Protein AF-A0A165XSY1-F1 (afdb_monomer_lite)

Foldseek 3Di:
DDCPDPVNVVVVLVVLQVVLQVLLVVLLVLLLVLVVLVVVLVDPPDDPVRNVVSLVVNVVSVVVNVVSLVVNQVSQCVHVVRHDNDDPLVSNVCSVLVNSLCSHPVSVVVCPDPCSPSVNVVVVVVVVVVVVVVVVLVVVLVVLVVLVVVLVVLLVVLVVVLVVCVVPPVVVSVVSVVVSVVVVVVSVVVLVVQQVQQPDPPRDHDDRDDDDDPDPPPVPPPPPPPPPPPPPPPPPDDPDPDPPPVSVVVVVVVCVSCVVVVPPD

Secondary structure (DSSP, 8-state):
--TTSHHHHHHHHHHHHHHHHHHHHHHHHHHHHHHHHHHHHTSTT--HHHHHHHHHHHHHHHHHHHHHHHHHHHHGGGSSSPPPP--HHHHHHHHHTT--GGGSTTHHHHHTSGGGSHHHHHHHHHHHHHHHHHHHHHHHHHHHHHHHHHHHHHHHHHHHHHHHHHHH-HHHHHHHHHHHHHHHHHHHHHHHHHHHHHTSTT--SSPPPPPPP-----TTSTTS-----------------PPPHHHHHHHHHHHHHHTTTTT--

Radius of gyration: 30.16 Å; chains: 1; bounding box: 82×56×76 Å

Structure (mmCIF, N/CA/C/O backbone):
data_AF-A0A165XSY1-F1
#
_entry.id   AF-A0A165XSY1-F1
#
loop_
_atom_site.group_PDB
_atom_site.id
_atom_site.type_symbol
_atom_site.label_atom_id
_atom_site.label_alt_id
_atom_site.label_comp_id
_atom_site.label_asym_id
_atom_site.label_entity_id
_atom_site.label_seq_id
_atom_site.pdbx_PDB_ins_code
_atom_site.Cartn_x
_atom_site.Cartn_y
_atom_site.Cartn_z
_atom_site.occupancy
_atom_site.B_iso_or_equiv
_atom_site.auth_seq_id
_atom_site.auth_comp_id
_atom_site.auth_asym_id
_atom_site.auth_atom_id
_atom_site.pdbx_PDB_model_num
ATOM 1 N N . TRP A 1 1 ? -46.312 14.396 18.340 1.00 75.56 1 TRP A N 1
ATOM 2 C CA . TRP A 1 1 ? -44.886 14.422 18.707 1.00 75.56 1 TRP A CA 1
ATOM 3 C C . TRP A 1 1 ? -44.724 15.309 19.931 1.00 75.56 1 TRP A C 1
ATOM 5 O O . TRP A 1 1 ? -44.763 16.526 19.803 1.00 75.56 1 TRP A O 1
ATOM 15 N N . THR A 1 2 ? -44.671 14.715 21.119 1.00 87.44 2 THR A N 1
ATOM 16 C CA . THR A 1 2 ? -44.505 15.409 22.409 1.00 87.44 2 THR A CA 1
ATOM 17 C C . THR A 1 2 ? -43.244 14.872 23.085 1.00 87.44 2 THR A C 1
ATOM 19 O O . THR A 1 2 ? -43.001 13.675 22.951 1.00 87.44 2 THR A O 1
ATOM 22 N N . PRO A 1 3 ? -42.459 15.695 23.808 1.00 83.56 3 PRO A N 1
ATOM 23 C CA . PRO A 1 3 ? -41.222 15.246 24.461 1.00 83.56 3 PRO A CA 1
ATOM 24 C C . PRO A 1 3 ? -41.399 14.056 25.419 1.00 83.56 3 PRO A C 1
ATOM 26 O O . PRO A 1 3 ? -40.495 13.240 25.569 1.00 83.56 3 PRO A O 1
ATOM 29 N N . ASP A 1 4 ? -42.586 13.936 26.016 1.00 86.88 4 ASP A N 1
ATOM 30 C CA . ASP A 1 4 ? -42.941 12.862 26.950 1.00 86.88 4 ASP A CA 1
ATOM 31 C C . ASP A 1 4 ? -43.538 11.619 26.267 1.00 86.88 4 ASP A C 1
ATOM 33 O O . ASP A 1 4 ? -43.907 10.666 26.943 1.00 86.88 4 ASP A O 1
ATOM 37 N N . GLY A 1 5 ? -43.688 11.626 24.938 1.00 90.56 5 GLY A N 1
ATOM 38 C CA . GLY A 1 5 ? -44.188 10.463 24.205 1.00 90.56 5 GLY A CA 1
ATOM 39 C C . GLY A 1 5 ? -43.114 9.385 24.067 1.00 90.56 5 GLY A C 1
ATOM 40 O O . GLY A 1 5 ? -41.974 9.699 23.726 1.00 90.56 5 GLY A O 1
ATOM 41 N N . ASP A 1 6 ? -43.484 8.118 24.252 1.00 88.69 6 ASP A N 1
ATOM 42 C CA . ASP A 1 6 ? -42.556 6.982 24.139 1.00 88.69 6 ASP A CA 1
ATOM 43 C C . ASP A 1 6 ? -41.824 6.964 22.782 1.00 88.69 6 ASP A C 1
ATOM 45 O O . ASP A 1 6 ? -40.601 6.835 22.731 1.00 88.69 6 ASP A O 1
ATOM 49 N N . GLU A 1 7 ? -42.547 7.226 21.687 1.00 89.31 7 GLU A N 1
ATOM 50 C CA . GLU A 1 7 ? -41.990 7.312 20.325 1.00 89.31 7 GLU A CA 1
ATOM 51 C C . GLU A 1 7 ? -40.938 8.431 20.173 1.00 89.31 7 GLU A C 1
ATOM 53 O O . GLU A 1 7 ? -39.948 8.280 19.447 1.00 89.31 7 GLU A O 1
ATOM 58 N N . TYR A 1 8 ? -41.127 9.558 20.874 1.00 90.44 8 TYR A N 1
ATOM 59 C CA . TYR A 1 8 ? -40.177 10.674 20.881 1.00 90.44 8 TYR A CA 1
ATOM 60 C C . TYR A 1 8 ? -38.883 10.263 21.573 1.00 90.44 8 TYR A C 1
ATOM 62 O O . TYR A 1 8 ? -37.793 10.455 21.033 1.00 90.44 8 TYR A O 1
ATOM 70 N N . GLN A 1 9 ? -39.003 9.673 22.762 1.00 88.12 9 GLN A N 1
ATOM 71 C CA . GLN A 1 9 ? -37.856 9.253 23.559 1.00 88.12 9 GLN A CA 1
ATOM 72 C C . GLN A 1 9 ? -37.065 8.141 22.868 1.00 88.12 9 GLN A C 1
ATOM 74 O O . GLN A 1 9 ? -35.834 8.173 22.873 1.00 88.12 9 GLN A O 1
ATOM 79 N N . GLU A 1 10 ? -37.748 7.188 22.233 1.00 88.81 10 GLU A N 1
ATOM 80 C CA . GLU A 1 10 ? -37.107 6.143 21.435 1.00 88.81 10 GLU A CA 1
ATOM 81 C C . GLU A 1 10 ? -36.331 6.736 20.256 1.00 88.81 10 GLU A C 1
ATOM 83 O O . GLU A 1 10 ? -35.164 6.408 20.042 1.00 88.81 10 GLU A O 1
ATOM 88 N N . THR A 1 11 ? -36.922 7.696 19.548 1.00 89.12 11 THR A N 1
ATOM 89 C CA . THR A 1 11 ? -36.254 8.349 18.416 1.00 89.12 11 THR A CA 1
ATOM 90 C C . THR A 1 11 ? -35.050 9.175 18.856 1.00 89.12 11 THR A C 1
ATOM 92 O O . THR A 1 11 ? -34.009 9.127 18.205 1.00 89.12 11 THR A O 1
ATOM 95 N N . VAL A 1 12 ? -35.133 9.880 19.988 1.00 89.06 12 VAL A N 1
ATOM 96 C CA . VAL A 1 12 ? -33.980 10.592 20.565 1.00 89.06 12 VAL A CA 1
ATOM 97 C C . VAL A 1 12 ? -32.850 9.619 20.917 1.00 89.06 12 VAL A C 1
ATOM 99 O O . VAL A 1 12 ? -31.692 9.903 20.611 1.00 89.06 12 VAL A O 1
ATOM 102 N N . LYS A 1 13 ? -33.160 8.446 21.488 1.00 88.25 13 LYS A N 1
ATOM 103 C CA . LYS A 1 13 ? -32.152 7.401 21.748 1.00 88.25 13 LYS A CA 1
ATOM 104 C C . LYS A 1 13 ? -31.487 6.927 20.456 1.00 88.25 13 LYS A C 1
ATOM 106 O O . LYS A 1 13 ? -30.262 6.848 20.402 1.00 88.25 13 LYS A O 1
ATOM 111 N N . LEU A 1 14 ? -32.269 6.660 19.410 1.00 89.00 14 LEU A N 1
ATOM 112 C CA . LEU A 1 14 ? -31.742 6.243 18.107 1.00 89.00 14 LEU A CA 1
ATOM 113 C C . LEU A 1 14 ? -30.848 7.316 17.474 1.00 89.00 14 LEU A C 1
ATOM 115 O O . LEU A 1 14 ? -29.783 6.991 16.948 1.00 89.00 14 LEU A O 1
ATOM 119 N N . ILE A 1 15 ? -31.240 8.591 17.565 1.00 90.44 15 ILE A N 1
ATOM 120 C CA . ILE A 1 15 ? -30.429 9.716 17.082 1.00 90.44 15 ILE A CA 1
ATOM 121 C C . ILE A 1 15 ? -29.093 9.760 17.829 1.00 90.44 15 ILE A C 1
ATOM 123 O O . ILE A 1 15 ? -28.052 9.784 17.174 1.00 90.44 15 ILE A O 1
ATOM 127 N N . ASN A 1 16 ? -29.104 9.672 19.162 1.00 89.69 16 ASN A N 1
ATOM 128 C CA . ASN A 1 16 ? -27.885 9.689 19.978 1.00 89.69 16 ASN A CA 1
ATOM 129 C C . ASN A 1 16 ? -26.934 8.531 19.640 1.00 89.69 16 ASN A C 1
ATOM 131 O O . ASN A 1 16 ? -25.722 8.732 19.552 1.00 89.69 16 ASN A O 1
ATOM 135 N N . ILE A 1 17 ? -27.478 7.330 19.421 1.00 90.06 17 ILE A N 1
ATOM 136 C CA . ILE A 1 17 ? -26.704 6.157 18.995 1.00 90.06 17 ILE A CA 1
ATOM 137 C C . ILE A 1 17 ? -26.086 6.400 17.613 1.00 90.06 17 ILE A C 1
ATOM 139 O O . ILE A 1 17 ? -24.896 6.156 17.407 1.00 90.06 17 ILE A O 1
ATOM 143 N N . SER A 1 18 ? -26.873 6.920 16.667 1.00 90.75 18 SER A N 1
ATOM 144 C CA . SER A 1 18 ? -26.402 7.187 15.305 1.00 90.75 18 SER A CA 1
ATOM 145 C C . SER A 1 18 ? -25.325 8.274 15.254 1.00 90.75 18 SER A C 1
ATOM 147 O O . SER A 1 18 ? -24.350 8.149 14.511 1.00 90.75 18 SER A O 1
ATOM 149 N N . GLU A 1 19 ? -25.466 9.323 16.069 1.00 92.81 19 GLU A N 1
ATOM 150 C CA . GLU A 1 19 ? -24.489 10.401 16.179 1.00 92.81 19 GLU A CA 1
ATOM 151 C C . GLU A 1 19 ? -23.178 9.871 16.757 1.00 92.81 19 GLU A C 1
ATOM 153 O O . GLU A 1 19 ? -22.105 10.143 16.212 1.00 92.81 19 GLU A O 1
ATOM 158 N N . PHE A 1 20 ? -23.261 9.056 17.808 1.00 92.75 20 PHE A N 1
ATOM 159 C CA . PHE A 1 20 ? -22.101 8.412 18.403 1.00 92.75 20 PHE A CA 1
ATOM 160 C C . PHE A 1 20 ? -21.377 7.491 17.411 1.00 92.75 20 PHE A C 1
ATOM 162 O O . PHE A 1 20 ? -20.168 7.634 17.214 1.00 92.75 20 PHE A O 1
ATOM 169 N N . ASP A 1 21 ? -22.097 6.615 16.706 1.00 90.50 21 ASP A N 1
ATOM 170 C CA . ASP A 1 21 ? -21.505 5.724 15.699 1.00 90.50 21 ASP A CA 1
ATOM 171 C C . ASP A 1 21 ? -20.866 6.488 14.533 1.00 90.50 21 ASP A C 1
ATOM 173 O O . ASP A 1 21 ? -19.813 6.093 14.012 1.00 90.50 21 ASP A O 1
ATOM 177 N N . LEU A 1 22 ? -21.467 7.612 14.133 1.00 93.25 22 LEU A N 1
ATOM 178 C CA . LEU A 1 22 ? -20.903 8.499 13.122 1.00 93.25 22 LEU A CA 1
ATOM 179 C C . LEU A 1 22 ? -19.602 9.142 13.610 1.00 93.25 22 LEU A C 1
ATOM 181 O O . LEU A 1 22 ? -18.645 9.239 12.837 1.00 93.25 22 LEU A O 1
ATOM 185 N N . VAL A 1 23 ? -19.549 9.578 14.870 1.00 94.62 23 VAL A N 1
ATOM 186 C CA . VAL A 1 23 ? -18.329 10.126 15.477 1.00 94.62 23 VAL A CA 1
ATOM 187 C C . VAL A 1 23 ? -17.239 9.062 15.542 1.00 94.62 23 VAL A C 1
ATOM 189 O O . VAL A 1 23 ? -16.130 9.342 15.095 1.00 94.62 23 VAL A O 1
ATOM 192 N N . VAL A 1 24 ? -17.547 7.838 15.984 1.00 92.31 24 VAL A N 1
ATOM 193 C CA . VAL A 1 24 ? -16.589 6.716 16.004 1.00 92.31 24 VAL A CA 1
ATOM 194 C C . VAL A 1 24 ? -16.063 6.408 14.600 1.00 92.31 24 VAL A C 1
ATOM 196 O O . VAL A 1 24 ? -14.858 6.265 14.411 1.00 92.31 24 VAL A O 1
ATOM 199 N N . THR A 1 25 ? -16.936 6.377 13.590 1.00 91.31 25 THR A N 1
ATOM 200 C CA . THR A 1 25 ? -16.536 6.125 12.193 1.00 91.31 25 THR A CA 1
ATOM 201 C C . THR A 1 25 ? -15.627 7.232 11.649 1.00 91.31 25 THR A C 1
ATOM 203 O O . THR A 1 25 ? -14.637 6.961 10.970 1.00 91.31 25 THR A O 1
ATOM 206 N N . LYS A 1 26 ? -15.937 8.498 11.950 1.00 94.12 26 LYS A N 1
ATOM 207 C CA . LYS A 1 26 ? -15.093 9.638 11.560 1.00 94.12 26 LYS A CA 1
ATOM 208 C C . LYS A 1 26 ? -13.753 9.623 12.286 1.00 94.12 26 LYS A C 1
ATOM 210 O O . LYS A 1 26 ? -12.743 9.970 11.680 1.00 94.12 26 LYS A O 1
ATOM 215 N N . LEU A 1 27 ? -13.752 9.231 13.558 1.00 93.12 27 LEU A N 1
ATOM 216 C CA . LEU A 1 27 ? -12.552 9.105 14.375 1.00 93.12 27 LEU A CA 1
ATOM 217 C C . LEU A 1 27 ? -11.615 8.038 13.798 1.00 93.12 27 LEU A C 1
ATOM 219 O O . LEU A 1 27 ? -10.447 8.326 13.558 1.00 93.12 27 LEU A O 1
ATOM 223 N N . GLU A 1 28 ? -12.151 6.859 13.476 1.00 90.44 28 GLU A N 1
ATOM 224 C CA . GLU A 1 28 ? -11.435 5.773 12.797 1.00 90.44 28 GLU A CA 1
ATOM 225 C C . GLU A 1 28 ? -10.801 6.250 11.483 1.00 90.44 28 GLU A C 1
ATOM 227 O O . GLU A 1 28 ? -9.592 6.118 11.286 1.00 90.44 28 GLU A O 1
ATOM 232 N N . ALA A 1 29 ? -11.587 6.881 10.607 1.00 90.38 29 ALA A N 1
ATOM 233 C CA . ALA A 1 29 ? -11.089 7.381 9.327 1.00 90.38 29 ALA A CA 1
ATOM 234 C C . ALA A 1 29 ? -9.991 8.449 9.493 1.00 90.38 29 ALA A C 1
ATOM 236 O O . ALA A 1 29 ? -9.006 8.439 8.752 1.00 90.38 29 ALA A O 1
ATOM 237 N N . ALA A 1 30 ? -10.136 9.355 10.465 1.00 91.88 30 ALA A N 1
ATOM 238 C CA . ALA A 1 30 ? -9.141 10.385 10.755 1.00 91.88 30 ALA A CA 1
ATOM 239 C C . ALA A 1 30 ? -7.828 9.783 11.279 1.00 91.88 30 ALA A C 1
ATOM 241 O O . ALA A 1 30 ? -6.757 10.192 10.832 1.00 91.88 30 ALA A O 1
ATOM 242 N N . CYS A 1 31 ? -7.903 8.789 12.169 1.00 89.62 31 CYS A N 1
ATOM 243 C CA . CYS A 1 31 ? -6.742 8.049 12.660 1.00 89.62 31 CYS A CA 1
ATOM 244 C C . CYS A 1 31 ? -6.001 7.325 11.532 1.00 89.62 31 CYS A C 1
ATOM 246 O O . CYS A 1 31 ? -4.784 7.446 11.419 1.00 89.62 31 CYS A O 1
ATOM 248 N N . VAL A 1 32 ? -6.727 6.593 10.683 1.00 86.56 32 VAL A N 1
ATOM 249 C CA . VAL A 1 32 ? -6.137 5.842 9.564 1.00 86.56 32 VAL A CA 1
ATOM 250 C C . VAL A 1 32 ? -5.464 6.788 8.570 1.00 86.56 32 VAL A C 1
ATOM 252 O O . VAL A 1 32 ? -4.333 6.538 8.160 1.00 86.56 32 VAL A O 1
ATOM 255 N N . ALA A 1 33 ? -6.116 7.901 8.215 1.00 88.44 33 ALA A N 1
ATOM 256 C CA . ALA A 1 33 ? -5.520 8.912 7.343 1.00 88.44 33 ALA A CA 1
ATOM 257 C C . ALA A 1 33 ? -4.227 9.484 7.947 1.00 88.44 33 ALA A C 1
ATOM 259 O O . ALA A 1 33 ? -3.193 9.503 7.282 1.00 88.44 33 ALA A O 1
ATOM 260 N N . HIS A 1 34 ? -4.270 9.851 9.230 1.00 86.81 34 HIS A N 1
ATOM 261 C CA . HIS A 1 34 ? -3.111 10.364 9.950 1.00 86.81 34 HIS A CA 1
ATOM 262 C C . HIS A 1 34 ? -1.932 9.379 9.924 1.00 86.81 34 HIS A C 1
ATOM 264 O O . HIS A 1 34 ? -0.831 9.772 9.550 1.00 86.81 34 HIS A O 1
ATOM 270 N N . LEU A 1 35 ? -2.163 8.091 10.213 1.00 84.94 35 LEU A N 1
ATOM 271 C CA . LEU A 1 35 ? -1.120 7.057 10.150 1.00 84.94 35 LEU A CA 1
ATOM 272 C C . LEU A 1 35 ? -0.511 6.921 8.746 1.00 84.94 35 LEU A C 1
ATOM 274 O O . LEU A 1 35 ? 0.707 6.833 8.617 1.00 84.94 35 LEU A O 1
ATOM 278 N N . ILE A 1 36 ? -1.334 6.952 7.692 1.00 84.12 36 ILE A N 1
ATOM 279 C CA . ILE A 1 36 ? -0.858 6.877 6.300 1.00 84.12 36 ILE A CA 1
ATOM 280 C C . ILE A 1 36 ? 0.013 8.086 5.939 1.00 84.12 36 ILE A C 1
ATOM 282 O O . ILE A 1 36 ? 0.969 7.965 5.179 1.00 84.12 36 ILE A O 1
ATOM 286 N N . GLU A 1 37 ? -0.313 9.275 6.434 1.00 86.12 37 GLU A N 1
ATOM 287 C CA . GLU A 1 37 ? 0.488 10.474 6.165 1.00 86.12 37 GLU A CA 1
ATOM 288 C C . GLU A 1 37 ? 1.800 10.493 6.921 1.00 86.12 37 GLU A C 1
ATOM 290 O O . GLU A 1 37 ? 2.806 10.915 6.357 1.00 86.12 37 GLU A O 1
AT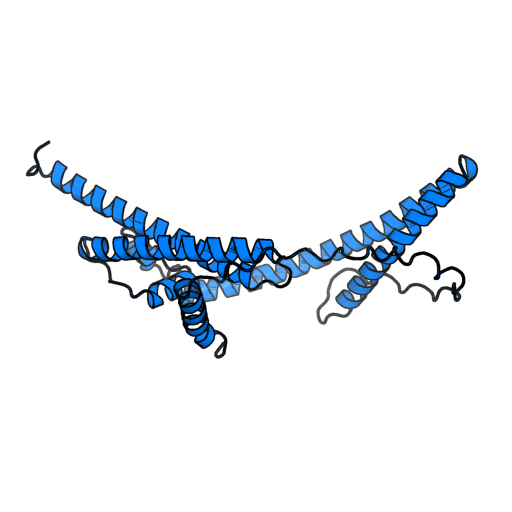OM 295 N N . MET A 1 38 ? 1.793 10.014 8.164 1.00 84.25 38 MET A N 1
ATOM 296 C CA . MET A 1 38 ? 3.021 9.822 8.925 1.00 84.25 38 MET A CA 1
ATOM 297 C C . MET A 1 38 ? 3.946 8.827 8.222 1.00 84.25 38 MET A C 1
ATOM 299 O O . MET A 1 38 ? 5.132 9.107 8.071 1.00 84.25 38 MET A O 1
ATOM 303 N N . ASP A 1 39 ? 3.401 7.719 7.716 1.00 83.94 39 ASP A N 1
ATOM 304 C CA . ASP A 1 39 ? 4.162 6.742 6.931 1.00 83.94 39 ASP A CA 1
ATOM 305 C C . ASP A 1 39 ? 4.746 7.380 5.658 1.00 83.94 39 ASP A C 1
ATOM 307 O O . ASP A 1 39 ? 5.935 7.248 5.372 1.00 83.94 39 ASP A O 1
ATOM 311 N N . LYS A 1 40 ? 3.951 8.193 4.947 1.00 82.31 40 LYS A N 1
ATOM 312 C CA . LYS A 1 40 ? 4.413 8.949 3.768 1.00 82.31 40 LYS A CA 1
ATOM 313 C C . LYS A 1 40 ? 5.521 9.951 4.076 1.00 82.31 40 LYS A C 1
ATOM 315 O O . LYS A 1 40 ? 6.388 10.149 3.227 1.00 82.31 40 LYS A O 1
ATOM 320 N N . LEU A 1 41 ? 5.505 10.581 5.251 1.00 78.75 41 LEU A N 1
ATOM 321 C CA . LEU A 1 41 ? 6.575 11.485 5.679 1.00 78.75 41 LEU A CA 1
ATOM 322 C C . LEU A 1 41 ? 7.900 10.728 5.872 1.00 78.75 41 LEU A C 1
ATOM 324 O O . LEU A 1 41 ? 8.962 11.273 5.576 1.00 78.75 41 LEU A O 1
ATOM 328 N N . GLY A 1 42 ? 7.830 9.467 6.314 1.00 71.44 42 GLY A N 1
ATOM 329 C CA . GLY A 1 42 ? 8.979 8.577 6.494 1.00 71.44 42 GLY A CA 1
ATOM 330 C C . GLY A 1 42 ? 9.546 7.968 5.203 1.00 71.44 42 GLY A C 1
ATOM 331 O O . GLY A 1 42 ? 10.609 7.346 5.242 1.00 71.44 42 GLY A O 1
ATOM 332 N N . LEU A 1 43 ? 8.886 8.138 4.049 1.00 70.12 43 LEU A N 1
ATOM 333 C CA . LEU A 1 43 ? 9.363 7.595 2.774 1.00 70.12 43 LEU A CA 1
ATOM 334 C C . LEU A 1 43 ? 10.535 8.416 2.217 1.00 70.12 43 LEU A C 1
ATOM 336 O O . LEU A 1 43 ? 10.412 9.601 1.894 1.00 70.12 43 LEU A O 1
ATOM 340 N N . ALA A 1 44 ? 11.674 7.751 2.013 1.00 52.44 44 ALA A N 1
ATOM 341 C CA . ALA A 1 44 ? 12.779 8.309 1.244 1.00 52.44 44 ALA A CA 1
ATOM 342 C C . ALA A 1 44 ? 12.324 8.562 -0.206 1.00 52.44 44 ALA A C 1
ATOM 344 O O . ALA A 1 44 ? 11.778 7.652 -0.832 1.00 52.44 44 ALA A O 1
ATOM 345 N N . ARG A 1 45 ? 12.619 9.765 -0.737 1.00 61.16 45 ARG A N 1
ATOM 346 C CA . ARG A 1 45 ? 12.274 10.308 -2.082 1.00 61.16 45 ARG A CA 1
ATOM 347 C C . ARG A 1 45 ? 11.062 11.251 -2.182 1.00 61.16 45 ARG A C 1
ATOM 349 O O . ARG A 1 45 ? 10.604 11.498 -3.291 1.00 61.16 45 ARG A O 1
ATOM 356 N N . THR A 1 46 ? 10.585 11.840 -1.088 1.00 70.81 46 THR A N 1
ATOM 357 C CA . THR A 1 46 ? 9.653 12.983 -1.167 1.00 70.81 46 THR A CA 1
ATOM 358 C C . THR A 1 46 ? 10.418 14.287 -1.408 1.00 70.81 46 THR A C 1
ATOM 360 O O . THR A 1 46 ? 11.418 14.570 -0.736 1.00 70.81 46 THR A O 1
ATOM 363 N N . CYS A 1 47 ? 9.989 15.096 -2.382 1.00 83.62 47 CYS A N 1
ATOM 364 C CA . CYS A 1 47 ? 10.616 16.404 -2.595 1.00 83.62 47 CYS A CA 1
ATOM 365 C C . CYS A 1 47 ? 10.296 17.342 -1.413 1.00 83.62 47 CYS A C 1
ATOM 367 O O . CYS A 1 47 ? 9.384 17.095 -0.621 1.00 83.62 47 CYS A O 1
ATOM 369 N N . TYR A 1 48 ? 11.060 18.424 -1.236 1.00 83.81 48 TYR A N 1
ATOM 370 C CA . TYR A 1 48 ? 10.856 19.337 -0.099 1.00 83.81 48 TYR A CA 1
ATOM 371 C C . TYR A 1 48 ? 9.432 19.917 -0.056 1.00 83.81 48 TYR A C 1
ATOM 373 O O . TYR A 1 48 ? 8.811 19.954 1.006 1.00 83.81 48 TYR A O 1
ATOM 381 N N . HIS A 1 49 ? 8.882 20.287 -1.214 1.00 85.44 49 HIS A N 1
ATOM 382 C CA . HIS A 1 49 ? 7.521 20.811 -1.314 1.00 85.44 49 HIS A CA 1
ATOM 383 C C . HIS A 1 49 ? 6.463 19.788 -0.872 1.00 85.44 49 HIS A C 1
ATOM 385 O O . HIS A 1 49 ? 5.553 20.122 -0.116 1.00 85.44 49 HIS A O 1
ATOM 391 N N . GLU A 1 50 ? 6.607 18.525 -1.278 1.00 84.38 50 GLU A N 1
ATOM 392 C CA . GLU A 1 50 ? 5.721 17.443 -0.837 1.00 84.38 50 GLU A CA 1
ATOM 393 C C . GLU A 1 50 ? 5.798 17.233 0.672 1.00 84.38 50 GLU A C 1
ATOM 395 O O . GLU A 1 50 ? 4.757 17.119 1.317 1.00 84.38 50 GLU A O 1
ATOM 400 N N . ARG A 1 51 ? 7.004 17.253 1.255 1.00 85.38 51 ARG A N 1
ATOM 401 C CA . ARG A 1 51 ? 7.175 17.161 2.713 1.00 85.38 51 ARG A CA 1
ATOM 402 C C . ARG A 1 51 ? 6.446 18.288 3.436 1.00 85.38 51 ARG A C 1
ATOM 404 O O . ARG A 1 51 ? 5.721 18.017 4.384 1.00 85.38 51 ARG A O 1
ATOM 411 N N . GLN A 1 52 ? 6.545 19.521 2.944 1.00 87.12 52 GLN A N 1
ATOM 412 C CA . GLN A 1 52 ? 5.814 20.663 3.503 1.00 87.12 52 GLN A CA 1
ATOM 413 C C . GLN A 1 52 ? 4.291 20.488 3.421 1.00 87.12 52 GLN A C 1
ATOM 415 O O . GLN A 1 52 ? 3.572 20.755 4.388 1.00 87.12 52 GLN A O 1
ATOM 420 N N . LEU A 1 53 ? 3.776 20.007 2.285 1.00 88.44 53 LEU A N 1
ATOM 421 C CA . LEU A 1 53 ? 2.350 19.707 2.136 1.00 88.44 53 LEU A CA 1
ATOM 422 C C . LEU A 1 53 ? 1.902 18.600 3.094 1.00 88.44 53 LEU A C 1
ATOM 424 O O . LEU A 1 53 ? 0.842 18.733 3.708 1.00 88.44 53 LEU A O 1
ATOM 428 N N . ILE A 1 54 ? 2.704 17.543 3.249 1.00 85.62 54 ILE A N 1
ATOM 429 C CA . ILE A 1 54 ? 2.439 16.443 4.181 1.00 85.62 54 ILE A CA 1
ATOM 430 C C . ILE A 1 54 ? 2.414 16.965 5.620 1.00 85.62 54 ILE A C 1
ATOM 432 O O . ILE A 1 54 ? 1.427 16.726 6.310 1.00 85.62 54 ILE A O 1
ATOM 436 N N . SER A 1 55 ? 3.407 17.748 6.052 1.00 86.62 55 SER A N 1
ATOM 437 C CA . SER A 1 55 ? 3.444 18.341 7.398 1.00 86.62 55 SER A CA 1
ATOM 438 C C . SER A 1 55 ? 2.209 19.197 7.684 1.00 86.62 55 SER A C 1
ATOM 440 O O . SER A 1 55 ? 1.530 18.998 8.691 1.00 86.62 55 SER A O 1
ATOM 442 N N . LYS A 1 56 ? 1.823 20.081 6.753 1.00 88.50 56 LYS A N 1
ATOM 443 C CA . LYS A 1 56 ? 0.591 20.882 6.885 1.00 88.50 56 LYS A CA 1
ATOM 444 C C . LYS A 1 56 ? -0.655 20.002 6.985 1.00 88.50 56 LYS A C 1
ATOM 446 O O . LYS A 1 56 ? -1.595 20.326 7.716 1.00 88.50 56 LYS A O 1
ATOM 451 N N . ALA A 1 57 ? -0.691 18.902 6.239 1.00 87.81 57 ALA A N 1
ATOM 452 C CA . ALA A 1 57 ? -1.805 17.969 6.261 1.00 87.81 57 ALA A CA 1
ATOM 453 C C . ALA A 1 57 ? -1.886 17.202 7.594 1.00 87.81 57 ALA A C 1
ATOM 455 O O . ALA A 1 57 ? -2.981 17.096 8.153 1.00 87.81 57 ALA A O 1
ATOM 456 N N . ILE A 1 58 ? -0.737 16.789 8.143 1.00 88.25 58 ILE A N 1
ATOM 457 C CA . ILE A 1 58 ? -0.600 16.190 9.476 1.00 88.25 58 ILE A CA 1
ATOM 458 C C . ILE A 1 58 ? -1.146 17.152 10.533 1.00 88.25 58 ILE A C 1
ATOM 460 O O . ILE A 1 58 ? -2.054 16.772 11.269 1.00 88.25 58 ILE A O 1
ATOM 464 N N . THR A 1 59 ? -0.700 18.414 10.565 1.00 88.94 59 THR A N 1
ATOM 465 C CA . THR A 1 59 ? -1.176 19.418 11.539 1.00 88.94 59 THR A CA 1
ATOM 466 C C . THR A 1 59 ? -2.693 19.604 11.474 1.00 88.94 59 THR A C 1
ATOM 468 O O . THR A 1 59 ? -3.389 19.547 12.496 1.00 88.94 59 THR A O 1
ATOM 471 N N . ARG A 1 60 ? -3.242 19.770 10.261 1.00 89.56 60 ARG A N 1
ATOM 472 C CA . ARG A 1 60 ? -4.693 19.912 10.046 1.00 89.56 60 ARG A CA 1
ATOM 473 C C . ARG A 1 60 ? -5.459 18.702 10.570 1.00 89.56 60 ARG A C 1
ATOM 475 O O . ARG A 1 60 ? -6.463 18.870 11.263 1.00 89.56 60 ARG A O 1
ATOM 482 N N . ARG A 1 61 ? -4.984 17.492 10.276 1.00 87.00 61 ARG A N 1
ATOM 483 C CA . ARG A 1 61 ? -5.644 16.253 10.700 1.00 87.00 61 ARG A CA 1
ATOM 484 C C . ARG A 1 61 ? -5.487 15.976 12.181 1.00 87.00 61 ARG A C 1
ATOM 486 O O . ARG A 1 61 ? -6.469 15.556 12.776 1.00 87.00 61 ARG A O 1
ATOM 493 N N . THR A 1 62 ? -4.361 16.303 12.807 1.00 90.12 62 THR A N 1
ATOM 494 C CA . THR A 1 62 ? -4.212 16.242 14.270 1.00 90.12 62 THR A CA 1
ATOM 495 C C . THR A 1 62 ? -5.253 17.124 14.959 1.00 90.12 62 THR A C 1
ATOM 497 O O . THR A 1 62 ? -5.886 16.701 15.926 1.00 90.12 62 THR A O 1
ATOM 500 N N . ARG A 1 63 ? -5.512 18.328 14.427 1.00 91.31 63 ARG A N 1
ATOM 501 C CA . ARG A 1 63 ? -6.577 19.208 14.936 1.00 91.31 63 ARG A CA 1
ATOM 502 C C . ARG A 1 63 ? -7.968 18.596 14.760 1.00 91.31 63 ARG A C 1
ATOM 504 O O . ARG A 1 63 ? -8.759 18.615 15.700 1.00 91.31 63 ARG A O 1
ATOM 511 N N . THR A 1 64 ? -8.271 18.043 13.583 1.00 92.19 64 THR A N 1
ATOM 512 C CA . THR A 1 64 ? -9.537 17.325 13.341 1.00 92.19 64 THR A CA 1
ATOM 513 C C . THR A 1 64 ? -9.687 16.129 14.280 1.00 92.19 64 THR A C 1
ATOM 515 O O . THR A 1 64 ? -10.760 15.927 14.842 1.00 92.19 64 THR A O 1
ATOM 518 N N . LEU A 1 65 ? -8.614 15.365 14.478 1.00 90.94 65 LEU A N 1
ATOM 519 C CA . LEU A 1 65 ? -8.589 14.169 15.304 1.00 90.94 65 LEU A CA 1
ATOM 520 C C . LEU A 1 65 ? -8.878 14.502 16.768 1.00 90.94 65 LEU A C 1
ATOM 522 O O . LEU A 1 65 ? -9.745 13.870 17.361 1.00 90.94 65 LEU A O 1
ATOM 526 N N . ARG A 1 66 ? -8.238 15.541 17.321 1.00 92.19 66 ARG A N 1
ATOM 527 C CA . ARG A 1 66 ? -8.536 16.045 18.674 1.00 92.19 66 ARG A CA 1
ATOM 528 C C . ARG A 1 66 ? -9.995 16.472 18.814 1.00 92.19 66 ARG A C 1
ATOM 530 O O . ARG A 1 66 ? -10.674 16.015 19.719 1.00 92.19 66 ARG A O 1
ATOM 537 N N . ALA A 1 67 ? -10.516 17.245 17.861 1.00 94.19 67 ALA A N 1
ATOM 538 C CA . ALA A 1 67 ? -11.911 17.681 17.905 1.00 94.19 67 ALA A CA 1
ATOM 539 C C . ALA A 1 67 ? -12.914 16.510 17.837 1.00 94.19 67 ALA A C 1
ATOM 541 O O . ALA A 1 67 ? -13.966 16.551 18.473 1.00 94.19 67 ALA A O 1
ATOM 542 N N . LEU A 1 68 ? -12.618 15.467 17.054 1.00 94.62 68 LEU A N 1
ATOM 543 C CA . LEU A 1 68 ? -13.434 14.249 17.003 1.00 94.62 68 LEU A CA 1
ATOM 544 C C . LEU A 1 68 ? -13.313 13.427 18.287 1.00 94.62 68 LEU A C 1
ATOM 546 O O . LEU A 1 68 ? -14.306 12.873 18.751 1.00 94.62 68 LEU A O 1
ATOM 550 N N . PHE A 1 69 ? -12.119 13.371 18.864 1.00 94.50 69 PHE A N 1
ATOM 551 C CA . PHE A 1 69 ? -11.853 12.684 20.118 1.00 94.50 69 PHE A CA 1
ATOM 552 C C . PHE A 1 69 ? -12.579 13.340 21.299 1.00 94.50 69 PHE A C 1
ATOM 554 O O . PHE A 1 69 ? -13.223 12.639 22.075 1.00 94.50 69 PHE A O 1
ATOM 561 N N . ASP A 1 70 ? -12.592 14.671 21.377 1.00 94.69 70 ASP A N 1
ATOM 562 C CA . ASP A 1 70 ? -13.354 15.409 22.392 1.00 94.69 70 ASP A CA 1
ATOM 563 C C . ASP A 1 70 ? -14.861 15.143 22.254 1.00 94.69 70 ASP A C 1
ATOM 565 O O . ASP A 1 70 ? -15.563 14.900 23.237 1.00 94.69 70 ASP A O 1
ATOM 569 N N . LYS A 1 71 ? -15.375 15.110 21.015 1.00 94.69 71 LYS A N 1
ATOM 570 C CA . LYS A 1 71 ? -16.770 14.720 20.749 1.00 94.69 71 LYS A CA 1
ATOM 571 C C . LYS A 1 71 ? -17.061 13.294 21.201 1.00 94.69 71 LYS A C 1
ATOM 573 O O . LYS A 1 71 ? -18.103 13.062 21.805 1.00 94.69 71 LYS A O 1
ATOM 578 N N . TYR A 1 72 ? -16.152 12.356 20.936 1.00 94.31 72 TYR A N 1
ATOM 579 C CA . TYR A 1 72 ? -16.276 10.984 21.419 1.00 94.31 72 TYR A CA 1
ATOM 580 C C . TYR A 1 72 ? -16.347 10.943 22.951 1.00 94.31 72 TYR A C 1
ATOM 582 O O . TYR A 1 72 ? -17.274 10.340 23.486 1.00 94.31 72 TYR A O 1
ATOM 590 N N . GLN A 1 73 ? -15.437 11.622 23.658 1.00 93.38 73 GLN A N 1
ATOM 591 C CA . GLN A 1 73 ? -15.429 11.645 25.126 1.00 93.38 73 GLN A CA 1
ATOM 592 C C . GLN A 1 73 ? -16.715 12.230 25.720 1.00 93.38 73 GLN A C 1
ATOM 594 O O . GLN A 1 73 ? -17.187 11.738 26.739 1.00 93.38 73 GLN A O 1
ATOM 599 N N . ASN A 1 74 ? -17.311 13.234 25.071 1.00 94.06 74 ASN A N 1
ATOM 600 C CA . ASN A 1 74 ? -18.575 13.825 25.516 1.00 94.06 74 ASN A CA 1
ATOM 601 C C . ASN A 1 74 ? -19.782 12.903 25.278 1.00 94.06 74 ASN A C 1
ATOM 603 O O . ASN A 1 74 ? -20.698 12.864 26.096 1.00 94.06 74 ASN A O 1
ATOM 607 N N . LEU A 1 75 ? -19.798 12.167 24.162 1.00 92.56 75 LEU A N 1
ATOM 608 C CA . LEU A 1 75 ? -20.918 11.295 23.792 1.00 92.56 75 LEU A CA 1
ATOM 609 C C . LEU A 1 75 ? -20.842 9.904 24.434 1.00 92.56 75 LEU A C 1
ATOM 611 O O . LEU A 1 75 ? -21.882 9.275 24.627 1.00 92.56 75 LEU A O 1
ATOM 615 N N . ALA A 1 76 ? -19.644 9.418 24.766 1.00 91.56 76 ALA A N 1
ATOM 616 C CA . ALA A 1 76 ? -19.417 8.078 25.308 1.00 91.56 76 ALA A CA 1
ATOM 617 C C . ALA A 1 76 ? -20.193 7.787 26.616 1.00 91.56 76 ALA A C 1
ATOM 619 O O . ALA A 1 76 ? -20.819 6.725 26.690 1.00 91.56 76 ALA A O 1
ATOM 620 N N . PRO A 1 77 ? -20.251 8.698 27.613 1.00 91.69 77 PRO A N 1
ATOM 621 C CA . PRO A 1 77 ? -21.042 8.499 28.832 1.00 91.69 77 PRO A CA 1
ATOM 622 C C . PRO A 1 77 ? -22.559 8.516 28.608 1.00 91.69 77 PRO A C 1
ATOM 624 O O . PRO A 1 77 ? -23.297 8.021 29.453 1.00 91.69 77 PRO A O 1
ATOM 627 N N . LEU A 1 78 ? -23.024 9.101 27.497 1.00 90.25 78 LEU A N 1
ATOM 628 C CA . LEU A 1 78 ? -24.449 9.231 27.166 1.00 90.25 78 LEU A CA 1
ATOM 629 C C . LEU A 1 78 ? -25.022 7.980 26.484 1.00 90.25 78 LEU A C 1
ATOM 631 O O . LEU A 1 78 ? -26.226 7.910 26.242 1.00 90.25 78 LEU A O 1
ATOM 635 N N . GLN A 1 79 ? -24.167 7.020 26.131 1.00 89.19 79 GLN A N 1
ATOM 636 C CA . GLN A 1 79 ? -24.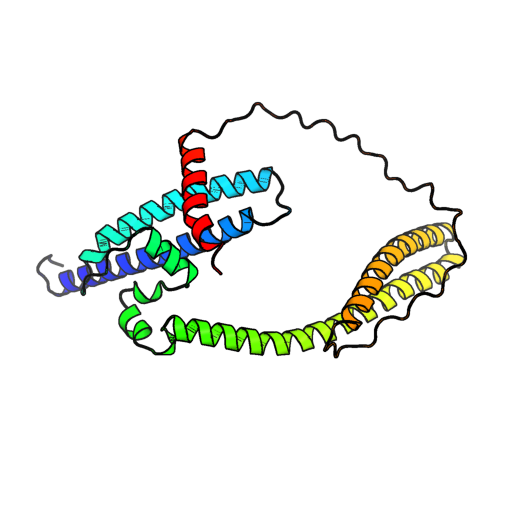583 5.765 25.516 1.00 89.19 79 GLN A CA 1
ATOM 637 C C . GLN A 1 79 ? -25.142 4.789 26.556 1.00 89.19 79 GLN A C 1
ATOM 639 O O . GLN A 1 79 ? -24.791 4.848 27.732 1.00 89.19 79 GLN A O 1
ATOM 644 N N . ASP A 1 80 ? -25.968 3.849 26.097 1.00 83.69 80 ASP A N 1
ATOM 645 C CA . ASP A 1 80 ? -26.481 2.738 26.899 1.00 83.69 80 ASP A CA 1
ATOM 646 C C . ASP A 1 80 ? -26.063 1.398 26.254 1.00 83.69 80 ASP A C 1
ATOM 648 O O . ASP A 1 80 ? -26.552 1.064 25.170 1.00 83.69 80 ASP A O 1
ATOM 652 N N . PRO A 1 81 ? -25.111 0.643 26.837 1.00 85.88 81 PRO A N 1
ATOM 653 C CA . PRO A 1 81 ? -24.348 0.967 28.043 1.00 85.88 81 PRO A CA 1
ATOM 654 C C . PRO A 1 81 ? -23.317 2.094 27.811 1.00 85.88 81 PRO A C 1
ATOM 656 O O . PRO A 1 81 ? -22.846 2.265 26.675 1.00 85.88 81 PRO A O 1
ATOM 659 N N . PRO A 1 82 ? -22.902 2.814 28.876 1.00 87.81 82 PRO A N 1
ATOM 660 C CA . PRO A 1 82 ? -21.858 3.832 28.789 1.00 87.81 82 PRO A CA 1
ATOM 661 C C . PRO A 1 82 ? -20.560 3.263 28.215 1.00 87.81 82 PRO A C 1
ATOM 663 O O . PRO A 1 82 ? -20.129 2.162 28.572 1.00 87.81 82 PRO A O 1
ATOM 666 N N . ARG A 1 83 ? -19.928 4.012 27.309 1.00 87.94 83 ARG A N 1
ATOM 667 C CA . ARG A 1 83 ? -18.702 3.590 26.618 1.00 87.94 83 ARG A CA 1
ATOM 668 C C . ARG A 1 83 ? -17.459 4.063 27.372 1.00 87.94 83 ARG A C 1
ATOM 670 O O . ARG A 1 83 ? -17.511 5.097 28.040 1.00 87.94 83 ARG A O 1
ATOM 677 N N . PRO A 1 84 ? -16.338 3.323 27.281 1.00 87.88 84 PRO A N 1
ATOM 678 C CA . PRO A 1 84 ? -15.120 3.700 27.978 1.00 87.88 84 PRO A CA 1
ATOM 679 C C . PRO A 1 84 ? -14.592 5.032 27.447 1.00 87.88 84 PRO A C 1
ATOM 681 O O . PRO A 1 84 ? -14.520 5.256 26.232 1.00 87.88 84 PRO A O 1
ATOM 684 N N . LEU A 1 85 ? -14.192 5.898 28.373 1.00 90.81 85 LEU A N 1
ATOM 685 C CA . LEU A 1 85 ? -13.354 7.039 28.044 1.00 90.81 85 LEU A CA 1
ATOM 686 C C . LEU A 1 85 ? -11.976 6.510 27.658 1.00 90.81 85 LEU A C 1
ATOM 688 O O . LEU A 1 85 ? -11.446 5.614 28.309 1.00 90.81 85 LEU A O 1
ATOM 692 N N . LEU A 1 86 ? -11.433 7.055 26.579 1.00 89.69 86 LEU A N 1
ATOM 693 C CA . LEU A 1 86 ? -10.130 6.675 26.063 1.00 89.69 86 LEU A CA 1
ATOM 694 C C . LEU A 1 86 ? -9.158 7.816 26.325 1.00 89.69 86 LEU A C 1
ATOM 696 O O . LEU A 1 86 ? -9.534 8.987 26.271 1.00 89.69 86 LEU A O 1
ATOM 700 N N . THR A 1 87 ? -7.902 7.475 26.555 1.00 90.69 87 THR A N 1
ATOM 701 C CA . THR A 1 87 ? -6.777 8.393 26.420 1.00 90.69 87 THR A CA 1
ATOM 702 C C . THR A 1 87 ? -6.398 8.535 24.948 1.00 90.69 87 THR A C 1
ATOM 704 O O . THR A 1 87 ? -6.704 7.683 24.110 1.00 90.69 87 THR A O 1
ATOM 707 N N . PHE A 1 88 ? -5.707 9.625 24.609 1.00 85.94 88 PHE A N 1
ATOM 708 C CA . PHE A 1 88 ? -5.237 9.814 23.236 1.00 85.94 88 PHE A CA 1
ATOM 709 C C . PHE A 1 88 ? -4.237 8.718 22.827 1.00 85.94 88 PHE A C 1
ATOM 711 O O . PHE A 1 88 ? -4.217 8.305 21.675 1.00 85.94 88 PHE A O 1
ATOM 718 N N . GLN A 1 89 ? -3.459 8.194 23.778 1.00 84.62 89 GLN A N 1
ATOM 719 C CA . GLN A 1 89 ? -2.537 7.083 23.544 1.00 84.62 89 GLN A CA 1
ATOM 720 C C . GLN A 1 89 ? -3.281 5.791 23.166 1.00 84.62 89 GLN A C 1
ATOM 722 O O . GLN A 1 89 ? -2.981 5.191 22.136 1.00 84.62 89 GLN A O 1
ATOM 727 N N . GLU A 1 90 ? -4.307 5.408 23.930 1.00 85.81 90 GLU A N 1
ATOM 728 C CA . GLU A 1 90 ? -5.131 4.223 23.633 1.00 85.81 90 GLU A CA 1
ATOM 729 C C . GLU A 1 90 ? -5.843 4.334 22.279 1.00 85.81 90 GLU A C 1
ATOM 731 O O . GLU A 1 90 ? -6.060 3.329 21.600 1.00 85.81 90 GLU A O 1
ATOM 736 N N . LEU A 1 91 ? -6.205 5.553 21.864 1.00 85.94 91 LEU A N 1
ATOM 737 C CA . LEU A 1 91 ? -6.769 5.811 20.542 1.00 85.94 91 LEU A CA 1
ATOM 738 C C . LEU A 1 91 ? -5.769 5.482 19.423 1.00 85.94 91 LEU A C 1
ATOM 740 O O . LEU A 1 91 ? -6.141 4.839 18.439 1.00 85.94 91 LEU A O 1
ATOM 744 N N . ILE A 1 92 ? -4.511 5.908 19.564 1.00 81.69 92 ILE A N 1
ATOM 745 C CA . ILE A 1 92 ? -3.459 5.623 18.579 1.00 81.69 92 ILE A CA 1
ATOM 746 C C . ILE A 1 92 ? -3.145 4.124 18.539 1.00 81.69 92 ILE A C 1
ATOM 748 O O . ILE A 1 92 ? -3.060 3.552 17.453 1.00 81.69 92 ILE A O 1
ATOM 752 N N . GLU A 1 93 ? -3.054 3.461 19.691 1.00 81.81 93 GLU A N 1
ATOM 753 C CA . GLU A 1 93 ? -2.835 2.009 19.769 1.00 81.81 93 GLU A CA 1
ATOM 754 C C . GLU A 1 93 ? -3.965 1.230 19.082 1.00 81.81 93 GLU A C 1
ATOM 756 O O . GLU A 1 93 ? -3.720 0.323 18.283 1.00 81.81 93 GLU A O 1
ATOM 761 N N . ARG A 1 94 ? -5.220 1.641 19.298 1.00 83.38 94 ARG A N 1
ATOM 762 C CA . ARG A 1 94 ? -6.380 1.073 18.593 1.00 83.38 94 ARG A CA 1
ATOM 763 C C . ARG A 1 94 ? -6.328 1.299 17.093 1.00 83.38 94 ARG A C 1
ATOM 765 O O . ARG A 1 94 ? -6.705 0.403 16.339 1.00 83.38 94 ARG A O 1
ATOM 772 N N . ALA A 1 95 ? -5.850 2.461 16.655 1.00 82.75 95 ALA A N 1
ATOM 773 C CA . ALA A 1 95 ? -5.674 2.749 15.240 1.00 82.75 95 ALA A CA 1
ATOM 774 C C . ALA A 1 95 ? -4.634 1.844 14.583 1.00 82.75 95 ALA A C 1
ATOM 776 O O . ALA A 1 95 ? -4.887 1.313 13.504 1.00 82.75 95 ALA A O 1
ATOM 777 N N . GLN A 1 96 ? -3.512 1.601 15.259 1.00 74.38 96 GLN A N 1
ATOM 778 C CA . GLN A 1 96 ? -2.481 0.672 14.795 1.00 74.38 96 GLN A CA 1
ATOM 779 C C . GLN A 1 96 ? -3.003 -0.769 14.702 1.00 74.38 96 GLN A C 1
ATOM 781 O O . GLN A 1 96 ? -2.663 -1.495 13.769 1.00 74.38 96 GLN A O 1
ATOM 786 N N . MET A 1 97 ? -3.870 -1.176 15.634 1.00 72.50 97 MET A N 1
ATOM 787 C CA . MET A 1 97 ? -4.502 -2.503 15.645 1.00 72.50 97 MET A CA 1
ATOM 788 C C . MET A 1 97 ? -5.754 -2.605 14.756 1.00 72.50 97 MET A C 1
ATOM 790 O O . MET A 1 97 ? -6.369 -3.673 14.694 1.00 72.50 97 MET A O 1
ATOM 794 N N . TYR A 1 98 ? -6.154 -1.520 14.077 1.00 73.38 98 TYR A N 1
ATOM 795 C CA . TYR A 1 98 ? -7.420 -1.418 13.340 1.00 73.38 98 TYR A CA 1
ATOM 796 C C . TYR A 1 98 ? -8.627 -1.898 14.178 1.00 73.38 98 TYR A C 1
ATOM 798 O O . TYR A 1 98 ? -9.478 -2.659 13.708 1.00 73.38 98 TYR A O 1
ATOM 806 N N . ASP A 1 99 ? -8.692 -1.508 15.456 1.00 76.56 99 ASP A N 1
ATOM 807 C CA . ASP A 1 99 ? -9.701 -1.976 16.416 1.00 76.56 99 ASP A CA 1
ATOM 808 C C . ASP A 1 99 ? -10.682 -0.885 16.874 1.00 76.56 99 ASP A C 1
ATOM 810 O O . ASP A 1 99 ? -10.775 -0.537 18.052 1.00 76.56 99 ASP A O 1
ATOM 814 N N . PHE A 1 100 ? -11.464 -0.358 15.931 1.00 79.12 100 PHE A N 1
ATOM 815 C CA . PHE A 1 100 ? -12.552 0.587 16.226 1.00 79.12 100 PHE A CA 1
ATOM 816 C C . PHE A 1 100 ? -13.929 -0.068 16.314 1.00 79.12 100 PHE A C 1
ATOM 818 O O . PHE A 1 100 ? -14.868 0.529 16.841 1.00 79.12 100 PHE A O 1
ATOM 825 N N . SER A 1 101 ? -14.062 -1.308 15.833 1.00 74.38 101 SER A N 1
ATOM 826 C CA . SER A 1 101 ? -15.339 -2.031 15.842 1.00 74.38 101 SER A CA 1
ATOM 827 C C . SER A 1 101 ? -15.914 -2.178 17.254 1.00 74.38 101 SER A C 1
ATOM 829 O O . SER A 1 101 ? -17.120 -2.039 17.431 1.00 74.38 101 SER A O 1
ATOM 831 N N . ALA A 1 102 ? -15.048 -2.343 18.261 1.00 75.50 102 ALA A N 1
ATOM 832 C CA . ALA A 1 102 ? -15.427 -2.431 19.669 1.00 75.50 102 ALA A CA 1
ATOM 833 C C . ALA A 1 102 ? -16.006 -1.128 20.249 1.00 75.50 102 ALA A C 1
ATOM 835 O O . ALA A 1 102 ? -16.714 -1.170 21.255 1.00 75.50 102 ALA A O 1
ATOM 836 N N . LEU A 1 103 ? -15.720 0.024 19.632 1.00 81.88 103 LEU A N 1
ATOM 837 C CA . LEU A 1 103 ? -16.216 1.321 20.096 1.00 81.88 103 LEU A CA 1
ATOM 838 C C . LEU A 1 103 ? -17.623 1.631 19.582 1.00 81.88 103 LEU A C 1
ATOM 840 O O . LEU A 1 103 ? -18.296 2.463 20.177 1.00 81.88 103 LEU A O 1
ATOM 844 N N . ARG A 1 104 ? -18.082 0.973 18.509 1.00 83.38 104 ARG A N 1
ATOM 845 C CA . ARG A 1 104 ? -19.413 1.207 17.927 1.00 83.38 104 ARG A CA 1
ATOM 846 C C . ARG A 1 104 ? -20.522 0.621 18.800 1.00 83.38 104 ARG A C 1
ATOM 848 O O . ARG A 1 104 ? -20.344 -0.410 19.453 1.00 83.38 104 ARG A O 1
ATOM 855 N N . SER A 1 105 ? -21.701 1.229 18.741 1.00 76.38 105 SER A N 1
ATOM 856 C CA . SER A 1 105 ? -22.897 0.809 19.471 1.00 76.38 105 SER A CA 1
ATOM 857 C C . SER A 1 105 ? -23.295 -0.641 19.147 1.00 76.38 105 SER A C 1
ATOM 859 O O . SER A 1 105 ? -23.500 -1.455 20.049 1.00 76.38 105 SER A O 1
ATOM 861 N N . SER A 1 106 ? -23.278 -0.987 17.856 1.00 70.19 106 SER A N 1
ATOM 862 C CA . SER A 1 106 ? -23.560 -2.315 17.287 1.00 70.19 106 SER A CA 1
ATOM 863 C C . SER A 1 106 ? -22.394 -3.306 17.409 1.00 70.19 106 SER A C 1
ATOM 865 O O . SER A 1 106 ? -22.566 -4.516 17.215 1.00 70.19 106 SER A O 1
ATOM 867 N N . GLY A 1 107 ? -21.212 -2.804 17.779 1.00 60.88 107 GLY A N 1
ATOM 868 C CA . GLY A 1 107 ? -19.964 -3.552 17.875 1.00 60.88 107 GLY A CA 1
ATOM 869 C C . GLY A 1 107 ? -19.998 -4.688 18.887 1.00 60.88 107 GLY A C 1
ATOM 870 O O . GLY A 1 107 ? -19.352 -5.704 18.669 1.00 60.88 107 GLY A O 1
ATOM 871 N N . SER A 1 108 ? -20.813 -4.592 19.941 1.00 60.00 108 SER A N 1
ATOM 872 C CA . SER A 1 108 ? -20.867 -5.590 21.020 1.00 60.00 108 SER A CA 1
ATOM 873 C C . SER A 1 108 ? -21.171 -7.018 20.534 1.00 60.00 108 SER A C 1
ATOM 875 O O . SER A 1 108 ? -20.654 -7.979 21.099 1.00 60.00 108 SER A O 1
ATOM 877 N N . SER A 1 109 ? -21.949 -7.180 19.455 1.00 61.38 109 SER A N 1
ATOM 878 C CA . SER A 1 109 ? -22.240 -8.504 18.874 1.00 61.38 109 SER A CA 1
ATOM 879 C C . SER A 1 109 ? -21.104 -9.049 17.997 1.00 61.38 109 SER A C 1
ATOM 881 O O . SER A 1 109 ? -20.868 -10.260 17.968 1.00 61.38 109 SER A O 1
ATOM 883 N N . ALA A 1 110 ? -20.380 -8.159 17.309 1.00 62.59 110 ALA A N 1
ATOM 884 C CA . ALA A 1 110 ? -19.240 -8.494 16.465 1.00 62.59 110 ALA A CA 1
ATOM 885 C C . ALA A 1 110 ? -17.989 -8.754 17.311 1.00 62.59 110 ALA A C 1
ATOM 887 O O . ALA A 1 110 ? -17.354 -9.780 17.115 1.00 62.59 110 ALA A O 1
ATOM 888 N N . SER A 1 111 ? -17.708 -7.899 18.303 1.00 62.38 111 SER A N 1
ATOM 889 C CA . SER A 1 111 ? -16.602 -8.014 19.266 1.00 62.38 111 SER A CA 1
ATOM 890 C C . SER A 1 111 ? -16.675 -9.265 20.145 1.00 62.38 111 SER A C 1
ATOM 892 O O . SER A 1 111 ? -15.656 -9.702 20.674 1.00 62.38 111 SER A O 1
ATOM 894 N N . SER A 1 112 ? -17.864 -9.859 20.296 1.00 69.75 112 SER A N 1
ATOM 895 C CA . SER A 1 112 ? -18.049 -11.136 20.996 1.00 69.75 112 SER A CA 1
ATOM 896 C C . SER A 1 112 ? -17.583 -12.345 20.175 1.00 69.75 112 SER A C 1
ATOM 898 O O . SER A 1 112 ? -17.509 -13.450 20.717 1.00 69.75 112 SER A O 1
ATOM 900 N N . LYS A 1 113 ? -17.332 -12.195 18.870 1.00 80.06 113 LYS A N 1
ATOM 901 C CA . LYS A 1 113 ? -16.917 -13.309 18.017 1.00 80.06 113 LYS A CA 1
ATOM 902 C C . LYS A 1 113 ? -15.428 -13.589 18.194 1.00 80.06 113 LYS A C 1
ATOM 904 O O . LYS A 1 113 ? -14.616 -12.695 18.373 1.00 80.06 113 LYS A O 1
ATOM 909 N N . GLU A 1 114 ? -15.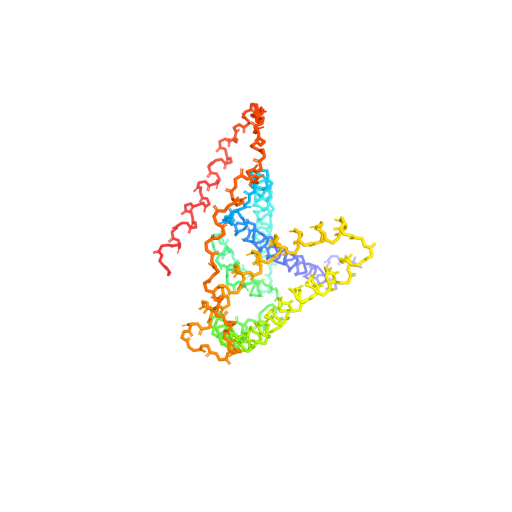038 -14.851 18.063 1.00 80.06 114 GLU A N 1
ATOM 910 C CA . GLU A 1 114 ? -13.621 -15.218 18.153 1.00 80.06 114 GLU A CA 1
ATOM 911 C C . GLU A 1 114 ? -12.770 -14.505 17.089 1.00 80.06 114 GLU A C 1
ATOM 913 O O . GLU A 1 114 ? -11.678 -14.037 17.389 1.00 80.06 114 GLU A O 1
ATOM 918 N N . TRP A 1 115 ? -13.282 -14.319 15.870 1.00 78.81 115 TRP A N 1
ATOM 919 C CA . TRP A 1 115 ? -12.546 -13.644 14.794 1.00 78.81 115 TRP A CA 1
ATOM 920 C C . TRP A 1 115 ? -12.339 -12.138 15.010 1.00 78.81 115 TRP A C 1
ATOM 922 O O . TRP A 1 115 ? -11.514 -11.559 14.313 1.00 78.81 115 TRP A O 1
ATOM 932 N N . SER A 1 116 ? -13.062 -11.482 15.927 1.00 73.75 116 SER A N 1
ATOM 933 C CA . SER A 1 116 ? -12.878 -10.048 16.200 1.00 73.75 116 SER A CA 1
ATOM 934 C C . SER A 1 116 ? -11.786 -9.773 17.232 1.00 73.75 116 SER A C 1
ATOM 936 O O . SER A 1 116 ? -11.289 -8.646 17.305 1.00 73.75 116 SER A O 1
ATOM 938 N N . ARG A 1 117 ? -11.389 -10.788 18.016 1.00 79.06 117 ARG A N 1
ATOM 939 C CA . ARG A 1 117 ? -10.270 -10.689 18.964 1.00 79.06 117 ARG A CA 1
ATOM 940 C C . ARG A 1 117 ? -8.997 -10.292 18.223 1.00 79.06 117 ARG A C 1
ATOM 942 O O . ARG A 1 117 ? -8.724 -10.805 17.136 1.00 79.06 117 ARG A O 1
ATOM 949 N N . VAL A 1 118 ? -8.240 -9.355 18.789 1.00 75.25 118 VAL A N 1
ATOM 950 C CA . VAL A 1 118 ? -7.047 -8.779 18.146 1.00 75.25 118 VAL A CA 1
ATOM 951 C C . VAL A 1 118 ? -6.011 -9.868 17.864 1.00 75.25 118 VAL A C 1
ATOM 953 O O . VAL A 1 118 ? -5.447 -9.922 16.774 1.00 75.25 118 VAL A O 1
ATOM 956 N N . GLU A 1 119 ? -5.832 -10.797 18.797 1.00 82.56 119 GLU A N 1
ATOM 957 C CA . GLU A 1 119 ? -4.907 -11.926 18.701 1.00 82.56 119 GLU A CA 1
ATOM 958 C C . GLU A 1 119 ? -5.268 -12.834 17.522 1.00 82.56 119 GLU A C 1
ATOM 960 O O . GLU A 1 119 ? -4.415 -13.174 16.700 1.00 82.56 119 GLU A O 1
ATOM 965 N N . ASN A 1 120 ? -6.555 -13.161 17.389 1.00 86.75 120 ASN A N 1
ATOM 966 C CA . ASN A 1 120 ? -7.058 -14.015 16.318 1.00 86.75 120 ASN A CA 1
ATOM 967 C C . ASN A 1 120 ? -6.987 -13.312 14.958 1.00 86.75 120 ASN A C 1
ATOM 969 O O . ASN A 1 120 ? -6.599 -13.939 13.972 1.00 86.75 120 ASN A O 1
ATOM 973 N N . ARG A 1 121 ? -7.286 -12.006 14.889 1.00 82.19 121 ARG A N 1
ATOM 974 C CA . ARG A 1 121 ? -7.091 -11.210 13.665 1.00 82.19 121 ARG A CA 1
ATOM 975 C C . ARG A 1 121 ? -5.629 -11.157 13.253 1.00 82.19 121 ARG A C 1
ATOM 977 O O . ARG A 1 121 ? -5.335 -11.321 12.075 1.00 82.19 121 ARG A O 1
ATOM 984 N N . ASN A 1 122 ? -4.716 -10.973 14.201 1.00 81.00 122 ASN A N 1
ATOM 985 C CA . ASN A 1 122 ? -3.283 -10.956 13.927 1.00 81.00 122 ASN A CA 1
ATOM 986 C C . ASN A 1 122 ? -2.794 -12.312 13.411 1.00 81.00 122 ASN A C 1
ATOM 988 O O . ASN A 1 122 ? -2.124 -12.355 12.379 1.00 81.00 122 ASN A O 1
ATOM 992 N N . ALA A 1 123 ? -3.190 -13.412 14.058 1.00 89.12 123 ALA A N 1
ATOM 993 C CA . ALA A 1 123 ? -2.878 -14.763 13.596 1.00 89.12 123 ALA A CA 1
ATOM 994 C C . ALA A 1 123 ? -3.450 -15.031 12.193 1.00 89.12 123 ALA A C 1
ATOM 996 O O . ALA A 1 123 ? -2.752 -15.540 11.318 1.00 89.12 123 ALA A O 1
ATOM 997 N N . MET A 1 124 ? -4.695 -14.619 11.944 1.00 88.75 124 MET A N 1
ATOM 998 C CA . MET A 1 124 ? -5.352 -14.743 10.644 1.00 88.75 124 MET A CA 1
ATOM 999 C C . MET A 1 124 ? -4.651 -13.905 9.564 1.00 88.75 124 MET A C 1
ATOM 1001 O O . MET A 1 124 ? -4.405 -14.398 8.466 1.00 88.75 124 MET A O 1
ATOM 1005 N N . ASN A 1 125 ? -4.263 -12.666 9.876 1.00 86.50 125 ASN A N 1
ATOM 1006 C CA . ASN A 1 125 ? -3.503 -11.797 8.978 1.00 86.50 125 ASN A CA 1
ATOM 1007 C C . ASN A 1 125 ? -2.135 -12.397 8.638 1.00 86.50 125 ASN A C 1
ATOM 1009 O O . ASN A 1 125 ? -1.737 -12.376 7.478 1.00 86.50 125 ASN A O 1
ATOM 1013 N N . GLN A 1 126 ? -1.415 -12.947 9.619 1.00 90.44 126 GLN A N 1
ATOM 1014 C CA . GLN A 1 126 ? -0.144 -13.640 9.384 1.00 90.44 126 GLN A CA 1
ATOM 1015 C C . GLN A 1 126 ? -0.338 -14.884 8.514 1.00 90.44 126 GLN A C 1
ATOM 1017 O O . GLN A 1 126 ? 0.397 -15.074 7.546 1.00 90.44 126 GLN A O 1
ATOM 1022 N N . TYR A 1 127 ? -1.360 -15.689 8.810 1.00 93.75 127 TYR A N 1
ATOM 1023 C CA . TYR A 1 127 ? -1.712 -16.862 8.019 1.00 93.75 127 TYR A CA 1
ATOM 1024 C C . TYR A 1 127 ? -2.021 -16.489 6.565 1.00 93.75 127 TYR A C 1
ATOM 1026 O O . TYR A 1 127 ? -1.427 -17.053 5.649 1.00 93.75 127 TYR A O 1
ATOM 1034 N N . PHE A 1 128 ? -2.879 -15.493 6.326 1.00 92.00 128 PHE A N 1
ATOM 1035 C CA . PHE A 1 128 ? -3.214 -15.068 4.967 1.00 92.00 128 PHE A CA 1
ATOM 1036 C C . PHE A 1 128 ? -2.062 -14.366 4.253 1.00 92.00 128 PHE A C 1
ATOM 1038 O O . PHE A 1 128 ? -1.923 -14.544 3.047 1.00 92.00 128 PHE A O 1
ATOM 1045 N N . LYS A 1 129 ? -1.192 -13.637 4.964 1.00 93.19 129 LYS A N 1
ATOM 1046 C CA . LYS A 1 129 ? 0.066 -13.133 4.391 1.00 93.19 129 LYS A CA 1
ATOM 1047 C C . LYS A 1 129 ? 0.965 -14.279 3.941 1.00 93.19 129 LYS A C 1
ATOM 1049 O O . LYS A 1 129 ? 1.545 -14.187 2.870 1.00 93.19 129 LYS A O 1
ATOM 1054 N N . LEU A 1 130 ? 1.050 -15.363 4.710 1.00 95.69 130 LEU A N 1
ATOM 1055 C CA . LEU A 1 130 ? 1.836 -16.544 4.353 1.00 95.69 130 LEU A CA 1
ATOM 1056 C C . LEU A 1 130 ? 1.227 -17.307 3.167 1.00 95.69 130 LEU A C 1
ATOM 1058 O O . LEU A 1 130 ? 1.940 -17.660 2.233 1.00 95.69 130 LEU A O 1
ATOM 1062 N N . VAL A 1 131 ? -0.092 -17.519 3.155 1.00 95.06 131 VAL A N 1
ATOM 1063 C CA . VAL A 1 131 ? -0.802 -18.104 2.002 1.00 95.06 131 VAL A CA 1
ATOM 1064 C C . VAL A 1 131 ? -0.611 -17.236 0.755 1.00 95.06 131 VAL A C 1
ATOM 1066 O O . VAL A 1 131 ? -0.247 -17.746 -0.303 1.00 95.06 131 VAL A O 1
ATOM 1069 N N . GLY A 1 132 ? -0.793 -15.922 0.897 1.00 95.06 132 GLY A N 1
ATOM 1070 C CA . GLY A 1 132 ? -0.587 -14.942 -0.163 1.00 95.06 132 GLY A CA 1
ATOM 1071 C C . GLY A 1 132 ? 0.855 -14.908 -0.658 1.00 95.06 132 GLY A C 1
ATOM 1072 O O . GLY A 1 132 ? 1.064 -14.869 -1.861 1.00 95.06 132 GLY A O 1
ATOM 1073 N N . ALA A 1 133 ? 1.847 -15.013 0.228 1.00 94.38 133 ALA A N 1
ATOM 1074 C CA . ALA A 1 133 ? 3.259 -15.043 -0.145 1.00 94.38 133 ALA A CA 1
ATOM 1075 C C . ALA A 1 133 ? 3.590 -16.237 -1.050 1.00 94.38 133 ALA A C 1
ATOM 1077 O O . ALA A 1 133 ? 4.317 -16.077 -2.024 1.00 94.38 133 ALA A O 1
ATOM 1078 N N . HIS A 1 134 ? 3.024 -17.419 -0.787 1.00 92.12 134 HIS A N 1
ATOM 1079 C CA . HIS A 1 134 ? 3.218 -18.574 -1.668 1.00 92.12 134 HIS A CA 1
ATOM 1080 C C . HIS A 1 134 ? 2.623 -18.354 -3.064 1.00 92.12 134 HIS A C 1
ATOM 1082 O O . HIS A 1 134 ? 3.258 -18.699 -4.060 1.00 92.12 134 HIS A O 1
ATOM 1088 N N . ALA A 1 135 ? 1.427 -17.767 -3.142 1.00 94.62 135 ALA A N 1
ATOM 1089 C CA . ALA A 1 135 ? 0.808 -17.420 -4.419 1.00 94.62 135 ALA A CA 1
ATOM 1090 C C . ALA A 1 135 ? 1.594 -16.318 -5.149 1.00 94.62 135 ALA A C 1
ATOM 1092 O O . ALA A 1 135 ? 1.796 -16.396 -6.360 1.00 94.62 135 ALA A O 1
ATOM 1093 N N . GLU A 1 136 ? 2.086 -15.327 -4.409 1.00 95.19 136 GLU A N 1
ATOM 1094 C CA . GLU A 1 136 ? 2.865 -14.221 -4.955 1.00 95.19 136 GLU A CA 1
ATOM 1095 C C . GLU A 1 136 ? 4.216 -14.698 -5.492 1.00 95.19 136 GLU A C 1
ATOM 1097 O O . GLU A 1 136 ? 4.616 -14.257 -6.559 1.00 95.19 136 GLU A O 1
ATOM 1102 N N . ILE A 1 137 ? 4.876 -15.672 -4.851 1.00 93.69 137 ILE A N 1
ATOM 1103 C CA . ILE A 1 137 ? 6.092 -16.300 -5.401 1.00 93.69 137 ILE A CA 1
ATOM 1104 C C . ILE A 1 137 ? 5.823 -16.886 -6.793 1.00 93.69 137 ILE A C 1
ATOM 1106 O O . ILE A 1 137 ? 6.602 -16.649 -7.716 1.00 93.69 137 ILE A O 1
ATOM 1110 N N . GLN A 1 138 ? 4.718 -17.620 -6.963 1.00 93.62 138 GLN A N 1
ATOM 1111 C CA . GLN A 1 138 ? 4.351 -18.185 -8.267 1.00 93.62 138 GLN A CA 1
ATOM 1112 C C . GLN A 1 138 ? 4.086 -17.080 -9.293 1.00 93.62 138 GLN A C 1
ATOM 1114 O O . GLN A 1 138 ? 4.643 -17.101 -10.388 1.00 93.62 138 GLN A O 1
ATOM 1119 N N . ARG A 1 139 ? 3.319 -16.057 -8.908 1.00 96.44 139 ARG A N 1
ATOM 1120 C CA . ARG A 1 139 ? 3.039 -14.907 -9.772 1.00 96.44 139 ARG A CA 1
ATOM 1121 C C . ARG A 1 139 ? 4.312 -14.161 -10.181 1.00 96.44 139 ARG A C 1
ATOM 1123 O O . ARG A 1 139 ? 4.454 -13.802 -11.347 1.00 96.44 139 ARG A O 1
ATOM 1130 N N . CYS A 1 140 ? 5.232 -13.924 -9.249 1.00 95.56 140 CYS A N 1
ATOM 1131 C CA . CYS A 1 140 ? 6.510 -13.283 -9.537 1.00 95.56 140 CYS A CA 1
ATOM 1132 C C . CYS A 1 140 ? 7.343 -14.117 -10.514 1.00 95.56 140 CYS A C 1
ATOM 1134 O O . CYS A 1 140 ? 7.946 -13.543 -11.415 1.00 95.56 140 CYS A O 1
ATOM 1136 N N . ASN A 1 141 ? 7.361 -15.447 -10.380 1.00 95.00 141 ASN A N 1
ATOM 1137 C CA . ASN A 1 141 ? 8.057 -16.329 -11.323 1.00 95.00 141 ASN A CA 1
ATOM 1138 C C . ASN A 1 141 ? 7.491 -16.212 -12.748 1.00 95.00 141 ASN A C 1
ATOM 1140 O O . ASN A 1 141 ? 8.262 -16.107 -13.705 1.00 95.00 141 ASN A O 1
ATOM 1144 N N . ASP A 1 142 ? 6.164 -16.185 -12.891 1.00 94.88 142 ASP A N 1
ATOM 1145 C CA . ASP A 1 142 ? 5.508 -15.995 -14.190 1.00 94.88 142 ASP A CA 1
ATOM 1146 C C . ASP A 1 142 ? 5.849 -14.626 -14.790 1.00 94.88 142 ASP A C 1
ATOM 1148 O O . ASP A 1 142 ? 6.170 -14.508 -15.975 1.00 94.88 142 ASP A O 1
ATOM 1152 N N . GLU A 1 143 ? 5.820 -13.580 -13.962 1.00 96.56 143 GLU A N 1
ATOM 1153 C CA . GLU A 1 143 ? 6.118 -12.218 -14.396 1.00 96.56 143 GLU A CA 1
ATOM 1154 C C . GLU A 1 143 ? 7.592 -12.045 -14.780 1.00 96.56 143 GLU A C 1
ATOM 1156 O O . GLU A 1 143 ? 7.889 -11.388 -15.772 1.00 96.56 143 GLU A O 1
ATOM 1161 N N . ILE A 1 144 ? 8.520 -12.706 -14.083 1.00 95.88 144 ILE A N 1
ATOM 1162 C CA . ILE A 1 144 ? 9.935 -12.777 -14.481 1.00 95.88 144 ILE A CA 1
ATOM 1163 C C . ILE A 1 144 ? 10.069 -13.354 -15.894 1.00 95.88 144 ILE A C 1
ATOM 1165 O O . ILE A 1 144 ? 10.825 -12.819 -16.709 1.00 95.88 144 ILE A O 1
ATOM 1169 N N . GLY A 1 145 ? 9.314 -14.412 -16.203 1.00 94.44 145 GLY A N 1
ATOM 1170 C CA . GLY A 1 145 ? 9.267 -14.991 -17.546 1.00 94.44 145 GLY A CA 1
ATOM 1171 C C . GLY A 1 145 ? 8.775 -13.997 -18.595 1.00 94.44 145 GLY A C 1
ATOM 1172 O O . GLY A 1 145 ? 9.415 -13.834 -19.633 1.00 94.44 145 GLY A O 1
ATOM 1173 N N . ARG A 1 146 ? 7.685 -13.283 -18.298 1.00 96.12 146 ARG A N 1
ATOM 1174 C CA . ARG A 1 146 ? 7.118 -12.261 -19.194 1.00 96.12 146 ARG A CA 1
ATOM 1175 C C . ARG A 1 146 ? 8.060 -11.090 -19.419 1.00 96.12 146 ARG A C 1
ATOM 1177 O O . ARG A 1 146 ? 8.226 -10.661 -20.555 1.00 96.12 146 ARG A O 1
ATOM 1184 N N . VAL A 1 147 ? 8.698 -10.594 -18.359 1.00 96.38 147 VAL A N 1
ATOM 1185 C CA . VAL A 1 147 ? 9.689 -9.519 -18.455 1.00 96.38 147 VAL A CA 1
ATOM 1186 C C . VAL A 1 147 ? 10.842 -9.969 -19.340 1.00 96.38 147 VAL A C 1
ATOM 1188 O O . VAL A 1 147 ? 11.196 -9.248 -20.266 1.00 96.38 147 VAL A O 1
ATOM 1191 N N . LYS A 1 148 ? 11.381 -11.174 -19.124 1.00 94.25 148 LYS A N 1
ATOM 1192 C CA . LYS A 1 148 ? 12.440 -11.732 -19.974 1.00 94.25 148 LYS A CA 1
ATOM 1193 C C . LYS A 1 148 ? 12.016 -11.779 -21.446 1.00 94.25 148 LYS A C 1
ATOM 1195 O O . LYS A 1 148 ? 12.748 -11.284 -22.296 1.00 94.25 148 LYS A O 1
ATOM 1200 N N . GLU A 1 149 ? 10.849 -12.345 -21.747 1.00 94.94 149 GLU A N 1
ATOM 1201 C CA . GLU A 1 149 ? 10.345 -12.432 -23.124 1.00 94.94 149 GLU A CA 1
ATOM 1202 C C . GLU A 1 149 ? 10.161 -11.045 -23.752 1.00 94.94 149 GLU A C 1
ATOM 1204 O O . GLU A 1 149 ? 10.497 -10.840 -24.916 1.00 94.94 149 GLU A O 1
ATOM 1209 N N . ASN A 1 150 ? 9.670 -10.078 -22.978 1.00 95.81 150 ASN A N 1
ATOM 1210 C CA . ASN A 1 150 ? 9.498 -8.712 -23.447 1.00 95.81 150 ASN A CA 1
ATOM 1211 C C . ASN A 1 150 ? 10.836 -8.039 -23.780 1.00 95.81 150 ASN A C 1
ATOM 1213 O O . ASN A 1 150 ? 10.913 -7.345 -24.785 1.00 95.81 150 ASN A O 1
ATOM 1217 N N . LEU A 1 151 ? 11.883 -8.252 -22.975 1.00 94.50 151 LEU A N 1
ATOM 1218 C CA . LEU A 1 151 ? 13.229 -7.735 -23.261 1.00 94.50 151 LEU A CA 1
ATOM 1219 C C . LEU A 1 151 ? 13.813 -8.359 -24.534 1.00 94.50 151 LEU A C 1
ATOM 1221 O O . LEU A 1 151 ? 14.375 -7.653 -25.365 1.00 94.50 151 LEU A O 1
ATOM 1225 N N . ASP A 1 152 ? 13.666 -9.677 -24.690 1.00 91.94 152 ASP A N 1
ATOM 1226 C CA . ASP A 1 152 ? 14.158 -10.398 -25.869 1.00 91.94 152 ASP A CA 1
ATOM 1227 C C . ASP A 1 152 ? 13.420 -9.937 -27.144 1.00 91.94 152 ASP A C 1
ATOM 1229 O O . ASP A 1 152 ? 14.032 -9.792 -28.202 1.00 91.94 152 ASP A O 1
ATOM 1233 N N . ARG A 1 153 ? 12.118 -9.643 -27.035 1.00 94.88 153 ARG A N 1
ATOM 1234 C CA . ARG A 1 153 ? 11.310 -9.081 -28.124 1.00 94.88 153 ARG A CA 1
ATOM 1235 C C . ARG A 1 153 ? 11.700 -7.642 -28.465 1.00 94.88 153 ARG A C 1
ATOM 1237 O O . ARG A 1 153 ? 11.844 -7.344 -29.643 1.00 94.88 153 ARG A O 1
ATOM 1244 N N . ASP A 1 154 ? 11.886 -6.782 -27.463 1.00 94.00 154 ASP A N 1
ATOM 1245 C CA . ASP A 1 154 ? 12.284 -5.374 -27.637 1.00 94.00 154 ASP A CA 1
ATOM 1246 C C . ASP A 1 154 ? 13.602 -5.282 -28.428 1.00 94.00 154 ASP A C 1
ATOM 1248 O O . ASP A 1 154 ? 13.680 -4.598 -29.448 1.00 94.00 154 ASP A O 1
ATOM 1252 N N . ASP A 1 155 ? 14.615 -6.061 -28.035 1.00 92.31 155 ASP A N 1
ATOM 1253 C CA . ASP A 1 155 ? 15.913 -6.087 -28.723 1.00 92.31 155 ASP A CA 1
ATOM 1254 C C . ASP A 1 155 ? 15.791 -6.575 -30.184 1.00 92.31 155 ASP A C 1
ATOM 1256 O O . ASP A 1 155 ? 16.412 -6.014 -31.093 1.00 92.31 155 ASP A O 1
ATOM 1260 N N . GLU A 1 156 ? 14.964 -7.594 -30.431 1.00 94.44 156 GLU A N 1
ATOM 1261 C CA . GLU A 1 156 ? 14.712 -8.138 -31.769 1.00 94.44 156 GLU A CA 1
ATOM 1262 C C . GLU A 1 156 ? 13.919 -7.172 -32.666 1.00 94.44 156 GLU A C 1
ATOM 1264 O O . GLU A 1 156 ? 14.191 -7.052 -33.866 1.00 94.44 156 GLU A O 1
ATOM 1269 N N . GLU A 1 157 ? 12.963 -6.435 -32.101 1.00 95.62 157 GLU A N 1
ATOM 1270 C CA . GLU A 1 157 ? 12.209 -5.401 -32.811 1.00 95.62 157 GLU A CA 1
ATOM 1271 C C . GLU A 1 157 ? 13.134 -4.274 -33.279 1.00 95.62 157 GLU A C 1
ATOM 1273 O O . GLU A 1 157 ? 13.090 -3.898 -34.456 1.00 95.62 157 GLU A O 1
ATOM 1278 N N . TYR A 1 158 ? 14.033 -3.787 -32.416 1.00 93.69 158 TYR A N 1
ATOM 1279 C CA . TYR A 1 158 ? 15.041 -2.802 -32.818 1.00 93.69 158 TYR A CA 1
ATOM 1280 C C . TYR A 1 158 ? 15.969 -3.354 -33.903 1.00 93.69 158 TYR A C 1
ATOM 1282 O O . TYR A 1 158 ? 16.154 -2.701 -34.933 1.00 93.69 158 TYR A O 1
ATOM 1290 N N . ARG A 1 159 ? 16.514 -4.564 -33.717 1.00 93.62 159 ARG A N 1
ATOM 1291 C CA . ARG A 1 159 ? 17.434 -5.193 -34.679 1.00 93.62 159 ARG A CA 1
ATOM 1292 C C . ARG A 1 159 ? 16.791 -5.357 -36.056 1.00 93.62 159 ARG A C 1
ATOM 1294 O O . ARG A 1 159 ? 17.343 -4.900 -37.056 1.00 93.62 159 ARG A O 1
ATOM 1301 N N . SER A 1 160 ? 15.605 -5.956 -36.106 1.00 95.38 160 SER A N 1
ATOM 1302 C CA . SER A 1 160 ? 14.886 -6.207 -37.359 1.00 95.38 160 SER A CA 1
ATOM 1303 C C . SER A 1 160 ? 14.416 -4.918 -38.043 1.00 95.38 160 SER A C 1
ATOM 1305 O O . SER A 1 160 ? 14.372 -4.851 -39.272 1.00 95.38 160 SER A O 1
ATOM 1307 N N . THR A 1 161 ? 14.088 -3.874 -37.275 1.00 94.94 161 THR A N 1
ATOM 1308 C CA . THR A 1 161 ? 13.724 -2.559 -37.822 1.00 94.94 161 THR A CA 1
ATOM 1309 C C . THR A 1 161 ? 14.927 -1.876 -38.463 1.00 94.94 161 THR A C 1
ATOM 1311 O O . THR A 1 161 ? 14.807 -1.359 -39.573 1.00 94.94 161 THR A O 1
ATOM 1314 N N . VAL A 1 162 ? 16.098 -1.922 -37.819 1.00 94.69 162 VAL A N 1
ATOM 1315 C CA . VAL A 1 162 ? 17.345 -1.400 -38.400 1.00 94.69 162 VAL A CA 1
ATOM 1316 C C . VAL A 1 162 ? 17.673 -2.127 -39.704 1.00 94.69 162 VAL A C 1
ATOM 1318 O O . VAL A 1 162 ? 17.913 -1.469 -40.710 1.00 94.69 162 VAL A O 1
ATOM 1321 N N . GLU A 1 163 ? 17.610 -3.462 -39.727 1.00 94.00 163 GLU A N 1
ATOM 1322 C CA . GLU A 1 163 ? 17.900 -4.261 -40.930 1.00 94.00 163 GLU A CA 1
ATOM 1323 C C . GLU A 1 163 ? 17.019 -3.894 -42.127 1.00 94.00 163 GLU A C 1
ATOM 1325 O O . GLU A 1 163 ? 17.516 -3.787 -43.248 1.00 94.00 163 GLU A O 1
ATOM 1330 N N . LYS A 1 164 ? 15.725 -3.645 -41.895 1.00 95.00 164 LYS A N 1
ATOM 1331 C CA . LYS A 1 164 ? 14.799 -3.191 -42.943 1.00 95.00 164 LYS A CA 1
ATOM 1332 C C . LYS A 1 164 ? 15.159 -1.791 -43.441 1.00 95.00 164 LYS A C 1
ATOM 1334 O O . LYS A 1 164 ? 15.241 -1.564 -44.644 1.00 95.00 164 LYS A O 1
ATOM 1339 N N . LEU A 1 165 ? 15.417 -0.866 -42.517 1.00 94.69 165 LEU A N 1
ATOM 1340 C CA . LEU A 1 165 ? 15.686 0.534 -42.844 1.00 94.69 165 LEU A CA 1
ATOM 1341 C C . LEU A 1 165 ? 17.050 0.759 -43.499 1.00 94.69 165 LEU A C 1
ATOM 1343 O O . LEU A 1 165 ? 17.204 1.740 -44.216 1.00 94.69 165 LEU A O 1
ATOM 1347 N N . LEU A 1 166 ? 18.022 -0.139 -43.312 1.00 92.88 166 LEU A N 1
ATOM 1348 C CA . LEU A 1 166 ? 19.346 -0.021 -43.937 1.00 92.88 166 LEU A CA 1
ATOM 1349 C C . LEU A 1 166 ? 19.286 0.076 -45.469 1.00 92.88 166 LEU A C 1
ATOM 1351 O O . LEU A 1 166 ? 20.188 0.661 -46.067 1.00 92.88 166 LEU A O 1
ATOM 1355 N N . THR A 1 167 ? 18.247 -0.486 -46.094 1.00 90.06 167 THR A N 1
ATOM 1356 C CA . THR A 1 167 ? 18.068 -0.442 -47.555 1.00 90.06 167 THR A CA 1
ATOM 1357 C C . THR A 1 167 ? 17.302 0.806 -48.008 1.00 90.06 167 THR A C 1
ATOM 1359 O O . THR A 1 167 ? 17.648 1.384 -49.036 1.00 90.06 167 THR A O 1
ATOM 1362 N N . ASP A 1 168 ? 16.297 1.233 -47.237 1.00 92.56 168 ASP A N 1
ATOM 1363 C CA . ASP A 1 168 ? 15.361 2.295 -47.632 1.00 92.56 168 ASP A CA 1
ATOM 1364 C C . ASP A 1 168 ? 15.816 3.697 -47.189 1.00 92.56 168 ASP A C 1
ATOM 1366 O O . ASP A 1 168 ? 15.763 4.649 -47.967 1.00 92.56 168 ASP A O 1
ATOM 1370 N N . ASP A 1 169 ? 16.274 3.830 -45.940 1.00 94.94 169 ASP A N 1
ATOM 1371 C CA . ASP A 1 169 ? 16.730 5.089 -45.344 1.00 94.94 169 ASP A CA 1
ATOM 1372 C C . ASP A 1 169 ? 17.857 4.829 -44.321 1.00 94.94 169 ASP A C 1
ATOM 1374 O O . ASP A 1 169 ? 17.606 4.617 -43.125 1.00 94.94 169 ASP A O 1
ATOM 1378 N N . PRO A 1 170 ? 19.126 4.881 -44.767 1.00 93.81 170 PRO A N 1
ATOM 1379 C CA . PRO A 1 170 ? 20.279 4.651 -43.901 1.00 93.81 170 PRO A CA 1
ATOM 1380 C C . PRO A 1 170 ? 20.416 5.655 -42.746 1.00 93.81 170 PRO A C 1
ATOM 1382 O O . PRO A 1 170 ? 20.998 5.319 -41.712 1.00 93.81 170 PRO A O 1
ATOM 1385 N N . ILE A 1 171 ? 19.902 6.884 -42.891 1.00 94.44 171 ILE A N 1
ATOM 1386 C CA . ILE A 1 171 ? 19.988 7.912 -41.841 1.00 94.44 171 ILE A CA 1
ATOM 1387 C C . ILE A 1 171 ? 19.006 7.569 -40.721 1.00 94.44 171 ILE A C 1
ATOM 1389 O O . ILE A 1 171 ? 19.374 7.585 -39.542 1.00 94.44 171 ILE A O 1
ATOM 1393 N N . LEU A 1 172 ? 17.774 7.204 -41.080 1.00 93.81 172 LEU A N 1
ATOM 1394 C CA . LEU A 1 172 ? 16.783 6.747 -40.111 1.00 93.81 172 LEU A CA 1
ATOM 1395 C C . LEU A 1 172 ? 17.214 5.432 -39.448 1.00 93.81 172 LEU A C 1
ATOM 1397 O O . LEU A 1 172 ? 17.061 5.290 -38.235 1.00 93.81 172 LEU A O 1
ATOM 1401 N N . ALA A 1 173 ? 17.825 4.510 -40.201 1.00 94.56 173 ALA A N 1
ATOM 1402 C CA . ALA A 1 173 ? 18.397 3.280 -39.653 1.00 94.56 173 ALA A CA 1
ATOM 1403 C C . ALA A 1 173 ? 19.449 3.571 -38.569 1.00 94.56 173 ALA A C 1
ATOM 1405 O O . ALA A 1 173 ? 19.398 2.979 -37.491 1.00 94.56 173 ALA A O 1
ATOM 1406 N N . ALA A 1 174 ? 20.357 4.524 -38.812 1.00 93.75 174 ALA A N 1
ATOM 1407 C CA . ALA A 1 174 ? 21.364 4.934 -37.832 1.00 93.75 174 ALA A CA 1
ATOM 1408 C C . ALA A 1 174 ? 20.737 5.547 -36.566 1.00 93.75 174 ALA A C 1
ATOM 1410 O O . ALA A 1 174 ? 21.170 5.247 -35.452 1.00 93.75 174 ALA A O 1
ATOM 1411 N N . TYR A 1 175 ? 19.686 6.360 -36.713 1.00 95.69 175 TYR A N 1
ATOM 1412 C CA . TYR A 1 175 ? 18.955 6.919 -35.572 1.00 95.69 175 TYR A CA 1
ATOM 1413 C C . TYR A 1 175 ? 18.272 5.832 -34.729 1.00 95.69 175 TYR A C 1
ATOM 1415 O O . TYR A 1 175 ? 18.395 5.825 -33.501 1.00 95.69 175 TYR A O 1
ATOM 1423 N N . VAL A 1 176 ? 17.566 4.900 -35.377 1.00 93.69 176 VAL A N 1
ATOM 1424 C CA . VAL A 1 176 ? 16.889 3.784 -34.698 1.00 93.69 176 VAL A CA 1
ATOM 1425 C C . VAL A 1 176 ? 17.907 2.866 -34.022 1.00 93.69 176 VAL A C 1
ATOM 1427 O O . VAL A 1 176 ? 17.668 2.439 -32.893 1.00 93.69 176 VAL A O 1
ATOM 1430 N N . ALA A 1 177 ? 19.062 2.625 -34.648 1.00 93.94 177 ALA A N 1
ATOM 1431 C CA . ALA A 1 177 ? 20.149 1.851 -34.058 1.00 93.94 177 ALA A CA 1
ATOM 1432 C C . ALA A 1 177 ? 20.686 2.496 -32.771 1.00 93.94 177 ALA A C 1
ATOM 1434 O O . ALA A 1 177 ? 20.861 1.803 -31.770 1.00 93.94 177 ALA A O 1
ATOM 1435 N N . GLU A 1 178 ? 20.878 3.820 -32.748 1.00 93.75 178 GLU A N 1
ATOM 1436 C CA . GLU A 1 178 ? 21.322 4.514 -31.532 1.00 93.75 178 GLU A CA 1
ATOM 1437 C C . GLU A 1 178 ? 20.261 4.466 -30.423 1.00 93.75 178 GLU A C 1
ATOM 1439 O O . GLU A 1 178 ? 20.584 4.238 -29.256 1.00 93.75 178 GLU A O 1
ATOM 1444 N N . LYS A 1 179 ? 18.974 4.604 -30.770 1.00 94.25 179 LYS A N 1
ATOM 1445 C CA . LYS A 1 179 ? 17.880 4.417 -29.802 1.00 94.25 179 LYS A CA 1
ATOM 1446 C C . LYS A 1 179 ? 17.844 2.995 -29.244 1.00 94.25 179 LYS A C 1
ATOM 1448 O O . LYS A 1 179 ? 17.735 2.839 -28.027 1.00 94.25 179 LYS A O 1
ATOM 1453 N N . GLY A 1 180 ? 17.996 1.992 -30.106 1.00 93.25 180 GLY A N 1
ATOM 1454 C CA . GLY A 1 180 ? 18.098 0.589 -29.710 1.00 93.25 180 GLY A CA 1
ATOM 1455 C C . GLY A 1 180 ? 19.290 0.340 -28.788 1.00 93.25 180 GLY A C 1
ATOM 1456 O O . GLY A 1 180 ? 19.145 -0.331 -27.773 1.00 93.25 180 GLY A O 1
ATOM 1457 N N . ARG A 1 181 ? 20.445 0.964 -29.052 1.00 91.88 181 ARG A N 1
ATOM 1458 C CA . ARG A 1 181 ? 21.638 0.859 -28.198 1.00 91.88 181 ARG A CA 1
ATOM 1459 C C . ARG A 1 181 ? 21.393 1.404 -26.790 1.00 91.88 181 ARG A C 1
ATOM 1461 O O . ARG A 1 181 ? 21.712 0.731 -25.814 1.00 91.88 181 ARG A O 1
ATOM 1468 N N . VAL A 1 182 ? 20.810 2.599 -26.670 1.00 91.12 182 VAL A N 1
ATOM 1469 C CA . VAL A 1 182 ? 20.465 3.188 -25.359 1.00 91.12 182 VAL A CA 1
ATOM 1470 C C . VAL A 1 182 ? 19.476 2.296 -24.607 1.00 91.12 182 VAL A C 1
ATOM 1472 O O . VAL A 1 182 ? 19.620 2.091 -23.401 1.00 91.12 182 VAL A O 1
ATOM 1475 N N . ARG A 1 183 ? 18.494 1.728 -25.314 1.00 91.25 183 ARG A N 1
ATOM 1476 C CA . ARG A 1 183 ? 17.517 0.808 -24.730 1.00 91.25 183 ARG A CA 1
ATOM 1477 C C . ARG A 1 183 ? 18.160 -0.498 -24.259 1.00 91.25 183 ARG A C 1
ATOM 1479 O O . ARG A 1 183 ? 17.899 -0.915 -23.133 1.00 91.25 183 ARG A O 1
ATOM 1486 N N . ALA A 1 184 ? 19.057 -1.072 -25.056 1.00 90.31 184 ALA A N 1
ATOM 1487 C CA . ALA A 1 184 ? 19.780 -2.300 -24.741 1.00 90.31 184 ALA A CA 1
ATOM 1488 C C . ALA A 1 184 ? 20.609 -2.181 -23.450 1.00 90.31 184 ALA A C 1
ATOM 1490 O O . ALA A 1 184 ? 20.654 -3.127 -22.671 1.00 90.31 184 ALA A O 1
ATOM 1491 N N . VAL A 1 185 ? 21.199 -1.011 -23.165 1.00 90.88 185 VAL A N 1
ATOM 1492 C CA . VAL A 1 185 ? 21.919 -0.766 -21.897 1.00 90.88 185 VAL A CA 1
ATOM 1493 C C . VAL A 1 185 ? 20.987 -0.907 -20.688 1.00 90.88 185 VAL A C 1
ATOM 1495 O O . VAL A 1 185 ? 21.341 -1.533 -19.690 1.00 90.88 185 VAL A O 1
ATOM 1498 N N . VAL A 1 186 ? 19.773 -0.357 -20.776 1.00 92.38 186 VAL A N 1
ATOM 1499 C CA . VAL A 1 186 ? 18.765 -0.491 -19.712 1.00 92.38 186 VAL A CA 1
ATOM 1500 C C . VAL A 1 186 ? 18.276 -1.935 -19.618 1.00 92.38 186 VAL A C 1
ATOM 1502 O O . VAL A 1 186 ? 18.194 -2.480 -18.516 1.00 92.38 186 VAL A O 1
ATOM 1505 N N . ASN A 1 187 ? 17.998 -2.569 -20.760 1.00 93.62 187 ASN A N 1
ATOM 1506 C CA . ASN A 1 187 ? 17.572 -3.966 -20.821 1.00 93.62 187 ASN A CA 1
ATOM 1507 C C . ASN A 1 187 ? 18.621 -4.890 -20.183 1.00 93.62 187 ASN A C 1
ATOM 1509 O O . ASN A 1 187 ? 18.258 -5.808 -19.450 1.00 93.62 187 ASN A O 1
ATOM 1513 N N . GLU A 1 188 ? 19.912 -4.604 -20.361 1.00 93.00 188 GLU A N 1
ATOM 1514 C CA . GLU A 1 188 ? 20.992 -5.372 -19.744 1.00 93.00 188 GLU A CA 1
ATOM 1515 C C . GLU A 1 188 ? 21.031 -5.219 -18.220 1.00 93.00 188 GLU A C 1
ATOM 1517 O O . GLU A 1 188 ? 21.146 -6.214 -17.508 1.00 93.00 188 GLU A O 1
ATOM 1522 N N . SER A 1 189 ? 20.815 -4.009 -17.696 1.00 93.81 189 SER A N 1
ATOM 1523 C CA . SER A 1 189 ? 20.685 -3.800 -16.246 1.00 93.81 189 SER A CA 1
ATOM 1524 C C . SER A 1 189 ? 19.502 -4.583 -15.653 1.00 93.81 189 SER A C 1
ATOM 1526 O O . SER A 1 189 ? 19.590 -5.140 -14.553 1.00 93.81 189 SER A O 1
ATOM 1528 N N . ILE A 1 190 ? 18.398 -4.699 -16.398 1.00 94.38 190 ILE A N 1
ATOM 1529 C CA . ILE A 1 190 ? 17.262 -5.536 -15.991 1.00 94.38 190 ILE A CA 1
ATOM 1530 C C . ILE A 1 190 ? 17.656 -7.019 -16.043 1.00 94.38 190 ILE A C 1
ATOM 1532 O O . ILE A 1 190 ? 17.379 -7.747 -15.087 1.00 94.38 190 ILE A O 1
ATOM 1536 N N . ARG A 1 191 ? 18.354 -7.479 -17.091 1.00 94.50 191 ARG A N 1
ATOM 1537 C CA . ARG A 1 191 ? 18.870 -8.859 -17.186 1.00 94.50 191 ARG A CA 1
ATOM 1538 C C . ARG A 1 191 ? 19.827 -9.202 -16.050 1.00 94.50 191 ARG A C 1
ATOM 1540 O O . ARG A 1 191 ? 19.709 -10.291 -15.491 1.00 94.50 191 ARG A O 1
ATOM 1547 N N . ASP A 1 192 ? 20.706 -8.285 -15.649 1.00 94.25 192 ASP A N 1
ATOM 1548 C CA . ASP A 1 192 ? 21.558 -8.438 -14.464 1.00 94.25 192 ASP A CA 1
ATOM 1549 C C . ASP A 1 192 ? 20.715 -8.702 -13.215 1.00 94.25 192 ASP A C 1
ATOM 1551 O O . ASP A 1 192 ? 21.001 -9.621 -12.440 1.00 94.25 192 ASP A O 1
ATOM 1555 N N . ARG A 1 193 ? 19.631 -7.939 -13.032 1.00 94.62 193 ARG A N 1
ATOM 1556 C CA . ARG A 1 193 ? 18.727 -8.134 -11.898 1.00 94.62 193 ARG A CA 1
ATOM 1557 C C . ARG A 1 193 ? 17.989 -9.468 -11.973 1.00 94.62 193 ARG A C 1
ATOM 1559 O O . ARG A 1 193 ? 17.876 -10.138 -10.949 1.00 94.62 193 ARG A O 1
ATOM 1566 N N . LEU A 1 194 ? 17.546 -9.893 -13.157 1.00 95.75 194 LEU A N 1
ATOM 1567 C CA . LEU A 1 194 ? 16.949 -11.219 -13.358 1.00 95.75 194 LEU A CA 1
ATOM 1568 C C . LEU A 1 194 ? 17.946 -12.342 -13.029 1.00 95.75 194 LEU A C 1
ATOM 1570 O O . LEU A 1 194 ? 17.575 -13.318 -12.376 1.00 95.75 194 LEU A O 1
ATOM 1574 N N . ARG A 1 195 ? 19.226 -12.186 -13.396 1.00 94.81 195 ARG A N 1
ATOM 1575 C CA . ARG A 1 195 ? 20.299 -13.125 -13.024 1.00 94.81 195 ARG A CA 1
ATOM 1576 C C . ARG A 1 195 ? 20.503 -13.185 -11.508 1.00 94.81 195 ARG A C 1
ATOM 1578 O O . ARG A 1 195 ? 20.641 -14.279 -10.971 1.00 94.81 195 ARG A O 1
ATOM 1585 N N . GLN A 1 196 ? 20.462 -12.049 -10.810 1.00 95.12 196 GLN A N 1
ATOM 1586 C CA . GLN A 1 196 ? 20.525 -12.014 -9.340 1.00 95.12 196 GLN A CA 1
ATOM 1587 C C . GLN A 1 196 ? 19.317 -12.706 -8.694 1.00 95.1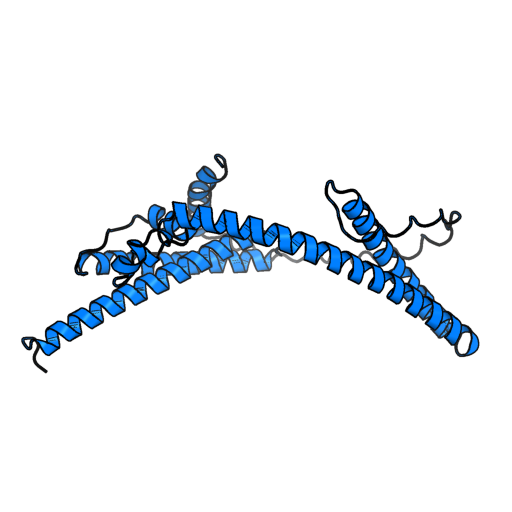2 196 GLN A C 1
ATOM 1589 O O . GLN A 1 196 ? 19.483 -13.453 -7.733 1.00 95.12 196 GLN A O 1
ATOM 1594 N N . ILE A 1 197 ? 18.108 -12.497 -9.226 1.00 94.50 197 ILE A N 1
ATOM 1595 C CA . ILE A 1 197 ? 16.888 -13.142 -8.715 1.00 94.50 197 ILE A CA 1
ATOM 1596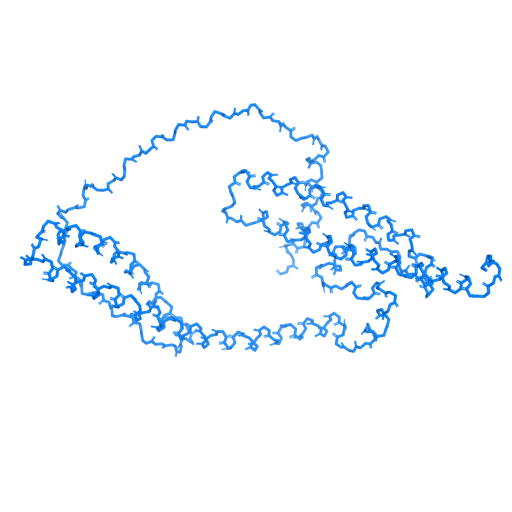 C C . ILE A 1 197 ? 16.976 -14.665 -8.860 1.00 94.50 197 ILE A C 1
ATOM 1598 O O . ILE A 1 197 ? 16.657 -15.386 -7.918 1.00 94.50 197 ILE A O 1
ATOM 1602 N N . ALA A 1 198 ? 17.484 -15.157 -9.991 1.00 94.06 198 ALA A N 1
ATOM 1603 C CA . ALA A 1 198 ? 17.657 -16.590 -10.222 1.00 94.06 198 ALA A CA 1
ATOM 1604 C C . ALA A 1 198 ? 18.666 -17.260 -9.264 1.00 94.06 198 ALA A C 1
ATOM 1606 O O . ALA A 1 198 ? 18.652 -18.480 -9.117 1.00 94.06 198 ALA A O 1
ATOM 1607 N N . GLN A 1 199 ? 19.534 -16.483 -8.604 1.00 94.50 199 GLN A N 1
ATOM 1608 C CA . GLN A 1 199 ? 20.485 -16.974 -7.598 1.00 94.50 199 GLN A CA 1
ATOM 1609 C C . GLN A 1 199 ? 19.888 -17.038 -6.183 1.00 94.50 199 GLN A C 1
ATOM 1611 O O . GLN A 1 199 ? 20.532 -17.555 -5.267 1.00 94.50 199 GLN A O 1
ATOM 1616 N N . LEU A 1 200 ? 18.674 -16.517 -5.971 1.00 94.44 200 LEU A N 1
ATOM 1617 C CA . LEU A 1 200 ? 18.029 -16.555 -4.663 1.00 94.44 200 LEU A CA 1
ATOM 1618 C C . LEU A 1 200 ? 17.707 -17.997 -4.254 1.00 94.44 200 LEU A C 1
ATOM 1620 O O . LEU A 1 200 ? 17.222 -18.816 -5.038 1.00 94.44 200 LEU A O 1
ATOM 1624 N N . LYS A 1 201 ? 17.939 -18.310 -2.976 1.00 93.81 201 LYS A N 1
ATOM 1625 C CA . LYS A 1 201 ? 17.607 -19.621 -2.412 1.00 93.81 201 LYS A CA 1
ATOM 1626 C C . LYS A 1 201 ? 16.100 -19.871 -2.523 1.00 93.81 201 LYS A C 1
ATOM 1628 O O . LYS A 1 201 ? 15.308 -19.096 -1.999 1.00 93.81 201 LYS A O 1
ATOM 1633 N N . GLY A 1 202 ? 15.720 -20.991 -3.137 1.00 89.31 202 GLY A N 1
ATOM 1634 C CA . GLY A 1 202 ? 14.314 -21.369 -3.312 1.00 89.31 202 GLY A CA 1
ATOM 1635 C C . GLY A 1 202 ? 13.649 -20.776 -4.556 1.00 89.31 202 GLY A C 1
ATOM 1636 O O . GLY A 1 202 ? 12.438 -20.924 -4.714 1.00 89.31 202 GLY A O 1
ATOM 1637 N N . TYR A 1 203 ? 14.416 -20.138 -5.447 1.00 93.75 203 TYR A N 1
ATOM 1638 C CA . TYR A 1 203 ? 13.916 -19.736 -6.755 1.00 93.75 203 TYR A CA 1
ATOM 1639 C C . TYR A 1 203 ? 13.443 -20.955 -7.563 1.00 93.75 203 TYR A C 1
ATOM 1641 O O . TYR A 1 203 ? 14.119 -21.981 -7.630 1.00 93.75 203 TYR A O 1
ATOM 1649 N N . THR A 1 204 ? 12.259 -20.831 -8.158 1.00 94.12 204 THR A N 1
ATOM 1650 C CA . THR A 1 204 ? 11.569 -21.897 -8.911 1.00 94.12 204 THR A CA 1
ATOM 1651 C C . THR A 1 204 ? 11.070 -21.420 -10.276 1.00 94.12 204 THR A C 1
ATOM 1653 O O . THR A 1 204 ? 10.364 -22.153 -10.962 1.00 94.12 204 THR A O 1
ATOM 1656 N N . GLY A 1 205 ? 11.419 -20.191 -10.665 1.00 91.88 205 GLY A N 1
ATOM 1657 C CA . GLY A 1 205 ? 10.987 -19.589 -11.918 1.00 91.88 205 GLY A CA 1
ATOM 1658 C C . GLY A 1 205 ? 11.840 -19.981 -13.131 1.00 91.88 205 GLY A C 1
ATOM 1659 O O . GLY A 1 205 ? 12.697 -20.866 -13.050 1.00 91.88 205 GLY A O 1
ATOM 1660 N N . PRO A 1 206 ? 11.620 -19.306 -14.273 1.00 92.25 206 PRO A N 1
ATOM 1661 C CA . PRO A 1 206 ? 12.333 -19.553 -15.525 1.00 92.25 206 PRO A CA 1
ATOM 1662 C C . PRO A 1 206 ? 13.859 -19.423 -15.393 1.00 92.25 206 PRO A C 1
ATOM 1664 O O . PRO A 1 206 ? 14.338 -18.664 -14.544 1.00 92.25 206 PRO A O 1
ATOM 1667 N N . PRO A 1 207 ? 14.646 -20.112 -16.241 1.00 90.44 207 PRO A N 1
ATOM 1668 C CA . PRO A 1 207 ? 16.099 -20.012 -16.197 1.00 90.44 207 PRO A CA 1
ATOM 1669 C C . PRO A 1 207 ? 16.564 -18.566 -16.439 1.00 90.44 207 PRO A C 1
ATOM 1671 O O . PRO A 1 207 ? 15.921 -17.831 -17.200 1.00 90.44 207 PRO A O 1
ATOM 1674 N N . PRO A 1 208 ? 17.682 -18.149 -15.815 1.00 88.94 208 PRO A N 1
ATOM 1675 C CA . PRO A 1 208 ? 18.208 -16.804 -15.992 1.00 88.94 208 PRO A CA 1
ATOM 1676 C C . PRO A 1 208 ? 18.541 -16.525 -17.463 1.00 88.94 208 PRO A C 1
ATOM 1678 O O . PRO A 1 208 ? 18.906 -17.452 -18.197 1.00 88.94 208 PRO A O 1
ATOM 1681 N N . PRO A 1 209 ? 18.465 -15.255 -17.905 1.00 86.81 209 PRO A N 1
ATOM 1682 C CA . PRO A 1 209 ? 18.965 -14.889 -19.220 1.00 86.81 209 PRO A CA 1
ATOM 1683 C C . PRO A 1 209 ? 20.465 -15.226 -19.315 1.00 86.81 209 PRO A C 1
ATOM 1685 O O . PRO A 1 209 ? 21.178 -15.130 -18.307 1.00 86.81 209 PRO A O 1
ATOM 1688 N N . PRO A 1 210 ? 20.950 -15.643 -20.498 1.00 83.94 210 PRO A N 1
ATOM 1689 C CA . PRO A 1 210 ? 22.354 -15.978 -20.684 1.00 83.94 210 PRO A CA 1
ATOM 1690 C C . PRO A 1 210 ? 23.236 -14.769 -20.368 1.00 83.94 210 PRO A C 1
ATOM 1692 O O . PRO A 1 210 ? 22.854 -13.621 -20.603 1.00 83.94 210 PRO A O 1
ATOM 1695 N N . THR A 1 211 ? 24.427 -15.026 -19.834 1.00 79.50 211 THR A N 1
ATOM 1696 C CA . THR A 1 211 ? 25.436 -13.978 -19.681 1.00 79.50 211 THR A CA 1
ATOM 1697 C C . THR A 1 211 ? 25.858 -13.507 -21.075 1.00 79.50 211 THR A C 1
ATOM 1699 O O . THR A 1 211 ? 26.144 -14.364 -21.920 1.00 79.50 211 THR A O 1
ATOM 1702 N N . PRO A 1 212 ? 25.918 -12.190 -21.338 1.00 69.88 212 PRO A N 1
ATOM 1703 C CA . PRO A 1 212 ? 26.457 -11.685 -22.592 1.00 69.88 212 PRO A CA 1
ATOM 1704 C C . PRO A 1 212 ? 27.860 -12.249 -22.822 1.00 69.88 212 PRO A C 1
ATOM 1706 O O . PRO A 1 212 ? 28.663 -12.334 -21.888 1.00 69.88 212 PRO A O 1
ATOM 1709 N N . ALA A 1 213 ? 28.173 -12.628 -24.063 1.00 62.91 213 ALA A N 1
ATOM 1710 C CA . ALA A 1 213 ? 29.561 -12.883 -24.426 1.00 62.91 213 ALA A CA 1
ATOM 1711 C C . ALA A 1 213 ? 30.383 -11.612 -24.134 1.00 62.91 213 ALA A C 1
ATOM 1713 O O . ALA A 1 213 ? 29.863 -10.513 -24.360 1.00 62.91 213 ALA A O 1
ATOM 1714 N N . PRO A 1 214 ? 31.631 -11.725 -23.638 1.00 53.06 214 PRO A N 1
ATOM 1715 C CA . PRO A 1 214 ? 32.489 -10.560 -23.465 1.00 53.06 214 PRO A CA 1
ATOM 1716 C C . PRO A 1 214 ? 32.591 -9.842 -24.812 1.00 53.06 214 PRO A C 1
ATOM 1718 O O . PRO A 1 214 ? 33.104 -10.400 -25.784 1.00 53.06 214 PRO A O 1
ATOM 1721 N N . GLN A 1 215 ? 32.024 -8.637 -24.893 1.00 52.00 215 GLN A N 1
ATOM 1722 C CA . GLN A 1 215 ? 32.146 -7.829 -26.096 1.00 52.00 215 GLN A CA 1
ATOM 1723 C C . GLN A 1 215 ? 33.614 -7.404 -26.222 1.00 52.00 215 GLN A C 1
ATOM 1725 O O . GLN A 1 215 ? 34.216 -7.044 -25.208 1.00 52.00 215 GLN A O 1
ATOM 1730 N N . PRO A 1 216 ? 34.218 -7.462 -27.424 1.00 38.97 216 PRO A N 1
ATOM 1731 C CA . PRO A 1 216 ? 35.554 -6.920 -27.624 1.00 38.97 216 PRO A CA 1
ATOM 1732 C C . PRO A 1 216 ? 35.547 -5.450 -27.206 1.00 38.97 216 PRO A C 1
ATOM 1734 O O . PRO A 1 216 ? 34.612 -4.731 -27.568 1.00 38.97 216 PRO A O 1
ATOM 1737 N N . ASP A 1 217 ? 36.563 -5.051 -26.432 1.00 39.75 217 ASP A N 1
ATOM 1738 C CA . ASP A 1 217 ? 36.733 -3.722 -25.837 1.00 39.75 217 ASP A CA 1
ATOM 1739 C C . ASP A 1 217 ? 36.341 -2.617 -26.821 1.00 39.75 217 ASP A C 1
ATOM 1741 O O . ASP A 1 217 ? 37.144 -2.124 -27.614 1.00 39.75 217 ASP A O 1
ATOM 1745 N N . THR A 1 218 ? 35.080 -2.192 -26.765 1.00 46.12 218 THR A N 1
ATOM 1746 C CA . THR A 1 218 ? 34.578 -1.073 -27.562 1.00 46.12 218 THR A CA 1
ATOM 1747 C C . THR A 1 218 ? 34.838 0.197 -26.763 1.00 46.12 218 THR A C 1
ATOM 1749 O O . THR A 1 218 ? 33.953 0.994 -26.474 1.00 46.12 218 THR A O 1
ATOM 1752 N N . ASN A 1 219 ? 36.101 0.381 -26.382 1.00 41.31 219 ASN A N 1
ATOM 1753 C CA . ASN A 1 219 ? 36.598 1.559 -25.686 1.00 41.31 219 ASN A CA 1
ATOM 1754 C C . ASN A 1 219 ? 36.971 2.664 -26.691 1.00 41.31 219 ASN A C 1
ATOM 1756 O O . ASN A 1 219 ? 38.054 3.240 -26.626 1.00 41.31 219 ASN A O 1
ATOM 1760 N N . MET A 1 220 ? 36.106 2.918 -27.684 1.00 40.53 220 MET A N 1
ATOM 1761 C CA . MET A 1 220 ? 36.364 3.938 -28.714 1.00 40.53 220 MET A CA 1
ATOM 1762 C C . MET A 1 220 ? 35.257 4.994 -28.857 1.00 40.53 220 MET A C 1
ATOM 1764 O O . MET A 1 220 ? 35.474 5.996 -29.533 1.00 40.53 220 MET A O 1
ATOM 1768 N N . TYR A 1 221 ? 34.106 4.850 -28.188 1.00 40.03 221 TYR A N 1
ATOM 1769 C CA . TYR A 1 221 ? 33.004 5.821 -28.325 1.00 40.03 221 TYR A CA 1
ATOM 1770 C C . TYR A 1 221 ? 32.476 6.392 -26.999 1.00 40.03 221 TYR A C 1
ATOM 1772 O O . TYR A 1 221 ? 31.569 7.224 -27.015 1.00 40.03 221 TYR A O 1
ATOM 1780 N N . ASP A 1 222 ? 33.070 6.030 -25.860 1.00 39.56 222 ASP A N 1
ATOM 1781 C CA . ASP A 1 222 ? 32.569 6.397 -24.527 1.00 39.56 222 ASP A CA 1
ATOM 1782 C C . ASP A 1 222 ? 33.062 7.774 -24.031 1.00 39.56 222 ASP A C 1
ATOM 1784 O O . ASP A 1 222 ? 33.555 7.936 -22.919 1.00 39.56 222 ASP A O 1
ATOM 1788 N N . ALA A 1 223 ? 32.986 8.794 -24.894 1.00 38.50 223 ALA A N 1
ATOM 1789 C CA . ALA A 1 223 ? 33.437 10.151 -24.557 1.00 38.50 223 ALA A CA 1
ATOM 1790 C C . ALA A 1 223 ? 32.482 11.280 -24.980 1.00 38.50 223 ALA A C 1
ATOM 1792 O O . ALA A 1 223 ? 32.860 12.448 -24.899 1.00 38.50 223 ALA A O 1
ATOM 1793 N N . ARG A 1 224 ? 31.262 10.992 -25.462 1.00 42.47 224 ARG A N 1
ATOM 1794 C CA . ARG A 1 224 ? 30.392 12.043 -26.045 1.00 42.47 224 ARG A CA 1
ATOM 1795 C C . ARG A 1 224 ? 28.952 12.123 -25.549 1.00 42.47 224 ARG A C 1
ATOM 1797 O O . ARG A 1 224 ? 28.203 12.937 -26.073 1.00 42.47 224 ARG A O 1
ATOM 1804 N N . ILE A 1 225 ? 28.574 11.386 -24.508 1.00 43.56 225 ILE A N 1
ATOM 1805 C CA . ILE A 1 225 ? 27.303 11.638 -23.809 1.00 43.56 225 ILE A CA 1
ATOM 1806 C C . ILE A 1 225 ? 27.570 11.790 -22.310 1.00 43.56 225 ILE A C 1
ATOM 1808 O O . ILE A 1 225 ? 27.087 11.031 -21.480 1.00 43.56 225 ILE A O 1
ATOM 1812 N N . ARG A 1 226 ? 28.354 12.811 -21.955 1.00 38.09 226 ARG A N 1
ATOM 1813 C CA . ARG A 1 226 ? 28.088 13.532 -20.711 1.00 38.09 226 ARG A CA 1
ATOM 1814 C C . ARG A 1 226 ? 26.954 14.488 -21.075 1.00 38.09 226 ARG A C 1
ATOM 1816 O O . ARG A 1 226 ? 27.136 15.321 -21.962 1.00 38.09 226 ARG A O 1
ATOM 1823 N N . ALA A 1 227 ? 25.774 14.298 -20.486 1.00 40.03 227 ALA A N 1
ATOM 1824 C CA . ALA A 1 227 ? 24.735 15.322 -20.544 1.00 40.03 227 ALA A CA 1
ATOM 1825 C C . ALA A 1 227 ? 25.383 16.667 -20.163 1.00 40.03 227 ALA A C 1
ATOM 1827 O O . ALA A 1 227 ? 26.270 16.653 -19.305 1.00 40.03 227 ALA A O 1
ATOM 1828 N N . PRO A 1 228 ? 25.024 17.799 -20.793 1.00 37.75 228 PRO A N 1
ATOM 1829 C CA . PRO A 1 228 ? 25.444 19.085 -20.260 1.00 37.75 228 PRO A CA 1
ATOM 1830 C C . PRO A 1 228 ? 25.037 19.086 -18.788 1.00 37.75 228 PRO A C 1
ATOM 1832 O O . PRO A 1 228 ? 23.879 18.776 -18.498 1.00 37.75 228 PRO A O 1
ATOM 1835 N N . ASP A 1 229 ? 25.984 19.350 -17.884 1.00 44.84 229 ASP A N 1
ATOM 1836 C CA . ASP A 1 229 ? 25.623 19.778 -16.539 1.00 44.84 229 ASP A CA 1
ATOM 1837 C C . ASP A 1 229 ? 24.720 20.990 -16.769 1.00 44.84 229 ASP A C 1
ATOM 1839 O O . ASP A 1 229 ? 25.170 22.046 -17.217 1.00 44.84 229 ASP A O 1
ATOM 1843 N N . LEU A 1 230 ? 23.413 20.788 -16.599 1.00 43.97 230 LEU A N 1
ATOM 1844 C CA . LEU A 1 230 ? 22.519 21.887 -16.315 1.00 43.97 230 LEU A CA 1
ATOM 1845 C C . LEU A 1 230 ? 23.072 22.430 -15.008 1.00 43.97 230 LEU A C 1
ATOM 1847 O O . LEU A 1 230 ? 22.965 21.773 -13.977 1.00 43.97 230 LEU A O 1
ATOM 1851 N N . GLU A 1 231 ? 23.783 23.551 -15.090 1.00 43.75 231 GLU A N 1
ATOM 1852 C CA . GLU A 1 231 ? 24.073 24.352 -13.917 1.00 43.75 231 GLU A CA 1
ATOM 1853 C C . GLU A 1 231 ? 22.714 24.596 -13.258 1.00 43.75 231 GLU A C 1
ATOM 1855 O O . GLU A 1 231 ? 21.857 25.275 -13.828 1.00 43.75 231 GLU A O 1
ATOM 1860 N N . ASP A 1 232 ? 22.480 23.931 -12.125 1.00 46.81 232 ASP A N 1
ATOM 1861 C CA . ASP A 1 232 ? 21.351 24.219 -11.259 1.00 46.81 232 ASP A CA 1
ATOM 1862 C C . ASP A 1 232 ? 21.481 25.702 -10.899 1.00 46.81 232 ASP A C 1
ATOM 1864 O O . ASP A 1 232 ? 22.339 26.094 -10.103 1.00 46.81 232 ASP A O 1
ATOM 1868 N N . GLU A 1 233 ? 20.670 26.542 -11.548 1.00 47.31 233 GLU A N 1
ATOM 1869 C CA . GLU A 1 233 ? 20.389 27.893 -11.078 1.00 47.31 233 GLU A CA 1
ATOM 1870 C C . GLU A 1 233 ? 20.091 27.772 -9.578 1.00 47.31 233 GLU A C 1
ATOM 1872 O O . GLU A 1 233 ? 19.227 26.971 -9.202 1.00 47.31 233 GLU A O 1
ATOM 1877 N N . PRO A 1 234 ? 20.822 28.480 -8.699 1.00 41.88 234 PRO A N 1
ATOM 1878 C CA . PRO A 1 234 ? 20.578 28.378 -7.276 1.00 41.88 234 PRO A CA 1
ATOM 1879 C C . PRO A 1 234 ? 19.143 28.826 -7.024 1.00 41.88 234 PRO A C 1
ATOM 1881 O O . PRO A 1 234 ? 18.822 30.006 -7.191 1.00 41.88 234 PRO A O 1
ATOM 1884 N N . ASP A 1 235 ? 18.295 27.874 -6.626 1.00 48.59 235 ASP A N 1
ATOM 1885 C CA . ASP A 1 235 ? 16.954 28.142 -6.123 1.00 48.59 235 ASP A CA 1
ATOM 1886 C C . ASP A 1 235 ? 17.080 29.292 -5.128 1.00 48.59 235 ASP A C 1
ATOM 1888 O O . ASP A 1 235 ? 17.689 29.168 -4.060 1.00 48.59 235 ASP A O 1
ATOM 1892 N N . THR A 1 236 ? 16.575 30.460 -5.516 1.00 49.09 236 THR A N 1
ATOM 1893 C CA . THR A 1 236 ? 16.612 31.643 -4.670 1.00 49.09 236 THR A CA 1
ATOM 1894 C C . THR A 1 236 ? 15.594 31.383 -3.575 1.00 49.09 236 THR A C 1
ATOM 1896 O O . THR A 1 236 ? 14.399 31.606 -3.757 1.00 49.09 236 THR A O 1
ATOM 1899 N N . VAL A 1 237 ? 16.071 30.812 -2.468 1.00 50.88 237 VAL A N 1
ATOM 1900 C CA . VAL A 1 237 ? 15.272 30.452 -1.299 1.00 50.88 237 VAL A CA 1
ATOM 1901 C C . VAL A 1 237 ? 14.552 31.716 -0.817 1.00 50.88 237 VAL A C 1
ATOM 1903 O O . VAL A 1 237 ? 15.217 32.666 -0.391 1.00 50.88 237 VAL A O 1
ATOM 1906 N N . PRO A 1 238 ? 13.210 31.780 -0.898 1.00 51.00 238 PRO A N 1
ATOM 1907 C CA . PRO A 1 238 ? 12.456 32.838 -0.244 1.00 51.00 238 PRO A CA 1
ATOM 1908 C C . PRO A 1 238 ? 12.746 32.782 1.260 1.00 51.00 238 PRO A C 1
ATOM 1910 O O . PRO A 1 238 ? 12.916 31.679 1.786 1.00 51.00 238 PRO A O 1
ATOM 1913 N N . PRO A 1 239 ? 12.817 33.928 1.959 1.00 48.78 239 PRO A N 1
ATOM 1914 C CA . PRO A 1 239 ? 13.154 33.948 3.372 1.00 48.78 239 PRO A CA 1
ATOM 1915 C C . PRO A 1 239 ? 12.258 32.998 4.170 1.00 48.78 239 PRO A C 1
ATOM 1917 O O . PRO A 1 239 ? 11.040 32.958 4.006 1.00 48.78 239 PRO A O 1
ATOM 1920 N N . GLU A 1 240 ? 12.943 32.222 4.997 1.00 54.62 240 GLU A N 1
ATOM 1921 C CA . GLU A 1 240 ? 12.472 31.157 5.867 1.00 54.62 240 GLU A CA 1
ATOM 1922 C C . GLU A 1 240 ? 11.289 31.624 6.736 1.00 54.62 240 GLU A C 1
ATOM 1924 O O . GLU A 1 240 ? 11.455 32.425 7.655 1.00 54.62 240 GLU A O 1
ATOM 1929 N N . GLU A 1 241 ? 10.081 31.121 6.462 1.00 55.81 241 GLU A N 1
ATOM 1930 C CA . GLU A 1 241 ? 9.013 31.126 7.465 1.00 55.81 241 GLU A CA 1
ATOM 1931 C C . GLU A 1 241 ? 9.348 30.024 8.471 1.00 55.81 241 GLU A C 1
ATOM 1933 O O . GLU A 1 241 ? 9.093 28.839 8.244 1.00 55.81 241 GLU A O 1
ATOM 1938 N N . VAL A 1 242 ? 10.013 30.431 9.553 1.00 56.47 242 VAL A N 1
ATOM 1939 C CA . VAL A 1 242 ? 10.287 29.584 10.712 1.00 56.47 242 VAL A CA 1
ATOM 1940 C C . VAL A 1 242 ? 8.941 29.069 11.234 1.00 56.47 242 VAL A C 1
ATOM 1942 O O . VAL A 1 242 ? 8.084 29.893 11.549 1.00 56.47 242 VAL A O 1
ATOM 1945 N N . PRO A 1 243 ? 8.731 27.744 11.326 1.00 54.53 243 PRO A N 1
ATOM 1946 C CA . PRO A 1 243 ? 7.523 27.189 11.923 1.00 54.53 243 PRO A CA 1
ATOM 1947 C C . PRO A 1 243 ? 7.371 27.726 13.343 1.00 54.53 243 PRO A C 1
ATOM 1949 O O . PRO A 1 243 ? 8.332 27.660 14.117 1.00 54.53 243 PRO A O 1
ATOM 1952 N N . ASP A 1 244 ? 6.192 28.248 13.673 1.00 57.12 244 ASP A N 1
ATOM 1953 C CA . ASP A 1 244 ? 5.895 28.802 14.993 1.00 57.12 244 ASP A CA 1
ATOM 1954 C C . ASP A 1 244 ? 6.253 27.784 16.096 1.00 57.12 244 ASP A C 1
ATOM 1956 O O . ASP A 1 244 ? 6.149 26.571 15.897 1.00 57.12 244 ASP A O 1
ATOM 1960 N N . GLU A 1 245 ? 6.676 28.256 17.274 1.00 51.41 245 GLU A N 1
ATOM 1961 C CA . GLU A 1 245 ? 7.181 27.401 18.369 1.00 51.41 245 GLU A CA 1
ATOM 1962 C C . GLU A 1 245 ? 6.214 26.260 18.755 1.00 51.41 245 GLU A C 1
ATOM 1964 O O . GLU A 1 245 ? 6.654 25.180 19.156 1.00 51.41 245 GLU A O 1
ATOM 1969 N N . GLU A 1 246 ? 4.903 26.454 18.566 1.00 52.78 246 GLU A N 1
ATOM 1970 C CA . GLU A 1 246 ? 3.892 25.408 18.755 1.00 52.78 246 GLU A CA 1
ATOM 1971 C C . GLU A 1 246 ? 4.023 24.248 17.755 1.00 52.78 246 GLU A C 1
ATOM 1973 O O . GLU A 1 246 ? 3.837 23.094 18.144 1.00 52.78 246 GLU A O 1
ATOM 1978 N N . GLU A 1 247 ? 4.352 24.514 16.485 1.00 51.66 247 GLU A N 1
ATOM 1979 C CA . GLU A 1 247 ? 4.528 23.479 15.457 1.00 51.66 247 GLU A CA 1
ATOM 1980 C C . GLU A 1 247 ? 5.783 22.636 15.721 1.00 51.66 247 GLU A C 1
ATOM 1982 O O . GLU A 1 247 ? 5.757 21.416 15.538 1.00 51.66 247 GLU A O 1
ATOM 1987 N N . GLN A 1 248 ? 6.853 23.255 16.225 1.00 53.41 248 GLN A N 1
ATOM 1988 C CA . GLN A 1 248 ? 8.089 22.555 16.587 1.00 53.41 248 GLN A CA 1
ATOM 1989 C C . GLN A 1 248 ? 7.902 21.684 17.841 1.00 53.41 248 GLN A C 1
ATOM 1991 O O . GLN A 1 248 ? 8.299 20.517 17.843 1.00 53.41 248 GLN A O 1
ATOM 1996 N N . ASP A 1 249 ? 7.226 22.195 18.877 1.00 53.81 249 ASP A N 1
ATOM 1997 C CA . ASP A 1 249 ? 6.893 2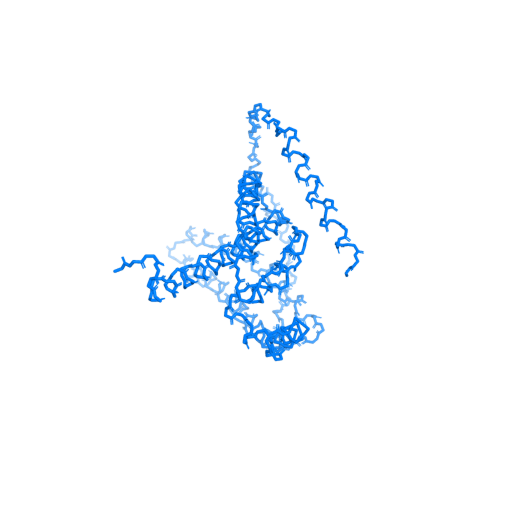1.422 20.086 1.00 53.81 249 ASP A CA 1
ATOM 1998 C C . ASP A 1 249 ? 5.949 20.243 19.773 1.00 53.81 249 ASP A C 1
ATOM 2000 O O . ASP A 1 249 ? 6.103 19.144 20.315 1.00 53.81 249 ASP A O 1
ATOM 2004 N N . LEU A 1 250 ? 5.007 20.427 18.839 1.00 50.47 250 LEU A N 1
ATOM 2005 C CA . LEU A 1 250 ? 4.093 19.378 18.372 1.00 50.47 250 LEU A CA 1
ATOM 2006 C C . LEU A 1 250 ? 4.816 18.235 17.655 1.00 50.47 250 LEU A C 1
ATOM 2008 O O . LEU A 1 250 ? 4.513 17.070 17.928 1.00 50.47 250 LEU A O 1
ATOM 2012 N N . MET A 1 251 ? 5.765 18.549 16.773 1.00 52.44 251 MET A N 1
ATOM 2013 C CA . MET A 1 251 ? 6.563 17.544 16.064 1.00 52.44 251 MET A CA 1
ATOM 2014 C C . MET A 1 251 ? 7.437 16.751 17.041 1.00 52.44 251 MET A C 1
ATOM 2016 O O . MET A 1 251 ? 7.392 15.521 17.047 1.00 52.44 251 MET A O 1
ATOM 2020 N N . VAL A 1 252 ? 8.126 17.437 17.960 1.00 57.41 252 VAL A N 1
ATOM 2021 C CA . VAL A 1 252 ? 8.997 16.802 18.963 1.00 57.41 252 VAL A CA 1
ATOM 2022 C C . VAL A 1 252 ? 8.208 15.897 19.915 1.00 57.41 252 VAL A C 1
ATOM 2024 O O . VAL A 1 252 ? 8.656 14.795 20.243 1.00 57.41 252 VAL A O 1
ATOM 2027 N N . ARG A 1 253 ? 7.009 16.305 20.351 1.00 49.56 253 ARG A N 1
ATOM 2028 C CA . ARG A 1 253 ? 6.152 15.500 21.244 1.00 49.56 253 ARG A CA 1
ATOM 2029 C C . ARG A 1 253 ? 5.573 14.255 20.574 1.00 49.56 253 ARG A C 1
ATOM 2031 O O . ARG A 1 253 ? 5.422 13.225 21.231 1.00 49.56 253 ARG A O 1
ATOM 2038 N N . LEU A 1 254 ? 5.260 14.327 19.281 1.00 49.03 254 LEU A N 1
ATOM 2039 C CA . LEU A 1 254 ? 4.747 13.186 18.517 1.00 49.03 254 LEU A CA 1
ATOM 2040 C C . LEU A 1 254 ? 5.867 12.202 18.150 1.00 49.03 254 LEU A C 1
ATOM 2042 O O . LEU A 1 254 ? 5.682 10.991 18.283 1.00 49.03 254 LEU A O 1
ATOM 2046 N N . GLU A 1 255 ? 7.052 12.704 17.797 1.00 52.75 255 GLU A N 1
ATOM 2047 C CA . GLU A 1 255 ? 8.248 11.886 17.564 1.00 52.75 255 GLU A CA 1
ATOM 2048 C C . GLU A 1 255 ? 8.730 11.184 18.840 1.00 52.75 255 GLU A C 1
ATOM 2050 O O . GLU A 1 255 ? 9.069 10.004 18.804 1.00 52.75 255 GLU A O 1
ATOM 2055 N N . THR A 1 256 ? 8.702 11.853 19.997 1.00 51.97 256 THR A N 1
ATOM 2056 C CA . THR A 1 256 ? 9.089 11.233 21.281 1.00 51.97 256 THR A CA 1
ATOM 2057 C C . THR A 1 256 ? 8.055 10.238 21.818 1.00 51.97 256 THR A C 1
ATOM 2059 O O . THR A 1 256 ? 8.438 9.284 22.502 1.00 51.97 256 THR A O 1
ATOM 2062 N N . GLY A 1 257 ? 6.770 10.401 21.482 1.00 46.03 257 GLY A N 1
ATOM 2063 C CA . GLY A 1 257 ? 5.712 9.431 21.792 1.00 46.03 257 GLY A CA 1
ATOM 2064 C C . GLY A 1 257 ? 5.809 8.142 20.967 1.00 46.03 257 GLY A C 1
ATOM 2065 O O . GLY A 1 257 ? 5.621 7.052 21.504 1.00 46.03 257 GLY A O 1
ATOM 2066 N N . LEU A 1 258 ? 6.172 8.246 19.684 1.00 45.03 258 LEU A N 1
ATOM 2067 C CA . LEU A 1 258 ? 6.308 7.100 18.770 1.00 45.03 258 LEU A CA 1
ATOM 2068 C C . LEU A 1 258 ? 7.713 6.472 18.774 1.00 45.03 258 LEU A C 1
ATOM 2070 O O . LEU A 1 258 ? 7.851 5.259 18.607 1.00 45.03 258 LEU A O 1
ATOM 2074 N N . GLY A 1 259 ? 8.761 7.256 19.045 1.00 37.41 259 GLY A N 1
ATOM 2075 C CA . GLY A 1 259 ? 10.157 6.805 19.079 1.00 37.41 259 GLY A CA 1
ATOM 2076 C C . GLY A 1 259 ? 10.480 5.812 20.201 1.00 37.41 259 GLY A C 1
ATOM 2077 O O . GLY A 1 259 ? 11.477 5.099 20.122 1.00 37.41 259 GLY A O 1
ATOM 2078 N N . ARG A 1 260 ? 9.620 5.693 21.224 1.00 36.72 260 ARG A N 1
ATOM 2079 C CA . ARG A 1 260 ? 9.748 4.647 22.256 1.00 36.72 260 ARG A CA 1
ATOM 2080 C C . ARG A 1 260 ? 9.288 3.260 21.796 1.00 36.72 260 ARG A C 1
ATOM 2082 O O . ARG A 1 260 ? 9.665 2.282 22.433 1.00 36.72 260 ARG A O 1
ATOM 2089 N N . VAL A 1 261 ? 8.521 3.154 20.708 1.00 42.81 261 VAL A N 1
ATOM 2090 C CA . VAL A 1 261 ? 8.003 1.866 20.206 1.00 42.81 261 VAL A CA 1
ATOM 2091 C C . VAL A 1 261 ? 8.884 1.291 19.090 1.00 42.81 261 VAL A C 1
ATOM 2093 O O . VAL A 1 261 ? 8.978 0.077 18.953 1.00 42.81 261 VAL A O 1
ATOM 2096 N N . ALA A 1 262 ? 9.621 2.129 18.354 1.00 36.00 262 ALA A N 1
ATOM 2097 C CA . ALA A 1 262 ? 10.481 1.680 17.253 1.00 36.00 262 ALA A CA 1
ATOM 2098 C C . ALA A 1 262 ? 11.792 0.979 17.685 1.00 36.00 262 ALA A C 1
ATOM 2100 O O . ALA A 1 262 ? 12.508 0.468 16.830 1.00 36.00 262 ALA A O 1
ATOM 2101 N N . LEU A 1 263 ? 12.122 0.941 18.985 1.00 32.31 263 LEU A N 1
ATOM 2102 C CA . LEU A 1 263 ? 13.350 0.307 19.499 1.00 32.31 263 LEU A CA 1
ATOM 2103 C C . LEU A 1 263 ? 13.126 -1.007 20.272 1.00 32.31 263 LEU A C 1
ATOM 2105 O O . LEU A 1 263 ? 14.100 -1.591 20.730 1.00 32.31 263 LEU A O 1
ATOM 2109 N N . ASN A 1 264 ? 11.885 -1.494 20.398 1.00 32.50 264 ASN A N 1
ATOM 2110 C CA . ASN A 1 264 ? 11.568 -2.766 21.069 1.00 32.50 264 ASN A CA 1
ATOM 2111 C C . ASN A 1 264 ? 10.559 -3.609 20.261 1.00 32.50 264 ASN A C 1
ATOM 2113 O O . ASN A 1 264 ? 9.516 -4.006 20.784 1.00 32.50 264 ASN A O 1
ATOM 2117 N N . GLY A 1 265 ? 10.863 -3.873 18.988 1.00 32.03 265 GLY A N 1
ATOM 2118 C CA . GLY A 1 265 ? 10.111 -4.787 18.122 1.00 32.03 265 GLY A CA 1
ATOM 2119 C C . GLY A 1 265 ? 11.033 -5.532 17.175 1.00 32.03 265 GLY A C 1
ATOM 2120 O O . GLY A 1 265 ? 11.850 -4.845 16.526 1.00 32.03 265 GLY A O 1
#

pLDDT: mean 79.78, std 18.5, range [32.03, 96.56]

Sequence (265 aa):
WTPDGDEYQETVKLINISEFDLVVTKLEAACVAHLIEMDKLGLARTCYHERQLISKAITRRTRTLRALFDKYQNLAPLQDPPRPLLTFQELIERAQMYDFSALRSSGSSASSKEWSRVENRNAMNQYFKLVGAHAEIQRCNDEIGRVKENLDRDDEEYRSTVEKLLTDDPILAAYVAEKGRVRAVVNESIRDRLRQIAQLKGYTGPPPPPTPAPQPDTNMYDARIRAPDLEDEPDTVPPEEVPDEEEQDLMVRLETGLGRVALNG